Protein AF-A0A501WK55-F1 (afdb_monomer)

pLDDT: mean 89.01, std 17.08, range [28.0, 98.81]

InterPro domains:
  IPR012666 Cobalt transporter subunit CbtA, putative [PF09490] (4-241)

Mean predicted aligned error: 7.03 Å

Solvent-accessible surface area (backbone atoms only — not comparable to full-atom values): 13500 Å² total; per-residue (Å²): 111,68,68,62,40,31,51,46,14,26,54,30,6,38,53,14,6,53,53,24,29,55,46,30,58,70,53,32,45,60,39,47,52,52,30,49,52,53,40,59,61,57,56,66,77,72,64,95,75,85,89,78,82,90,79,93,73,97,68,83,61,94,80,63,66,88,49,68,69,46,47,70,40,65,46,38,44,47,52,33,23,55,50,21,23,53,51,18,30,52,52,26,52,51,44,66,63,33,58,79,73,76,36,91,59,58,54,38,58,49,33,36,51,51,29,51,51,46,40,41,26,68,45,49,54,30,37,71,78,57,57,72,67,55,62,82,51,62,58,83,87,48,49,64,60,53,52,52,52,47,53,49,41,31,52,52,30,44,50,30,48,53,50,13,51,50,50,13,60,68,34,24,83,81,59,38,59,70,57,14,45,52,52,11,51,49,50,24,53,51,49,46,50,52,49,60,71,71,46,84,86,86,77,54,59,81,87,61,78,66,59,65,67,59,50,49,51,38,35,51,30,57,51,48,34,52,48,45,30,38,50,37,35,17,53,49,30,11,57,51,48,38,58,51,54,56,53,52,57,53,63,78,72,107

Organism: NCBI:txid2589815

Nearest PDB structures (foldseek):
  4iv6-assembly1_B  TM=2.817E-01  e=4.512E+00  Mycolicibacterium smegmatis MC2 155

Secondary structure (DSSP, 8-state):
-HHHHHHHHHHHHHHHHHHHHHHIIIIIHHHHHHHHHHHHHHHTTS---------------TT-PSPHHHIIIIIHHHHHHHHHHHHHHHHHHHHHHHBTTTB-S-HHHHHHHHHHHHHIIIIIHHHHHS----TTSS-GGGHHHHHHHHHHHHHHHHHHHHHHHHHHHHHHHHH-HHHHHHHHHHHHHHHHHHHHHHSPP--SSTTS---HHHHHHHHHHHHHHHHHHHHHIIIIIHHHHHHHHHHHHHHTT-

Structure (mmCIF, N/CA/C/O backbone):
data_AF-A0A501WK55-F1
#
_entry.id   AF-A0A501WK55-F1
#
loop_
_atom_site.group_PDB
_atom_site.id
_atom_site.type_symbol
_atom_site.label_atom_id
_atom_site.label_alt_id
_atom_site.label_comp_id
_atom_site.label_asym_id
_atom_site.label_entity_id
_atom_site.label_seq_id
_atom_site.pdbx_PDB_ins_code
_atom_site.Cartn_x
_atom_site.Cartn_y
_atom_site.Cartn_z
_atom_site.occupancy
_atom_site.B_iso_or_equiv
_atom_site.auth_seq_id
_atom_site.auth_comp_id
_atom_site.auth_asym_id
_atom_site.auth_atom_id
_atom_site.pdbx_PDB_model_num
ATOM 1 N N . MET A 1 1 ? 2.857 -1.001 26.278 1.00 82.81 1 MET A N 1
ATOM 2 C CA . MET A 1 1 ? 1.989 -1.578 25.219 1.00 82.81 1 MET A CA 1
ATOM 3 C C . MET A 1 1 ? 2.415 -1.197 23.803 1.00 82.81 1 MET A C 1
ATOM 5 O O . MET A 1 1 ? 2.616 -2.104 23.006 1.00 82.81 1 MET A O 1
ATOM 9 N N . MET A 1 2 ? 2.597 0.092 23.483 1.00 89.12 2 MET A N 1
ATOM 10 C CA . MET A 1 2 ? 2.954 0.534 22.122 1.00 89.12 2 MET A CA 1
ATOM 11 C C . MET A 1 2 ? 4.226 -0.136 21.575 1.00 89.12 2 MET A C 1
ATOM 13 O O . MET A 1 2 ? 4.188 -0.716 20.496 1.00 89.12 2 MET A O 1
ATOM 17 N N . GLY A 1 3 ? 5.319 -0.165 22.349 1.00 91.69 3 GLY A N 1
ATOM 18 C CA . GLY A 1 3 ? 6.569 -0.806 21.915 1.00 91.69 3 GLY A CA 1
ATOM 19 C C . GLY A 1 3 ? 6.428 -2.299 21.581 1.00 91.69 3 GLY A C 1
ATOM 20 O O . GLY A 1 3 ? 7.028 -2.776 20.625 1.00 91.69 3 GLY A O 1
ATOM 21 N N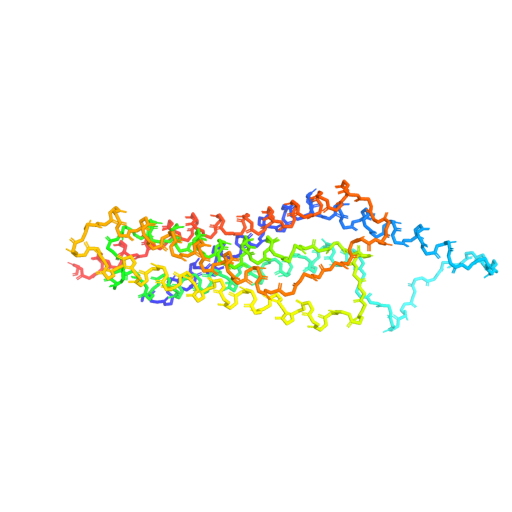 . GLN A 1 4 ? 5.569 -3.034 22.298 1.00 94.56 4 GLN A N 1
ATOM 22 C CA . GLN A 1 4 ? 5.307 -4.450 22.005 1.00 94.56 4 GLN A CA 1
ATOM 23 C C . GLN A 1 4 ? 4.496 -4.641 20.717 1.00 94.56 4 GLN A C 1
ATOM 25 O O . GLN A 1 4 ? 4.734 -5.602 19.988 1.00 94.56 4 GLN A O 1
ATOM 30 N N . LEU A 1 5 ? 3.541 -3.747 20.437 1.00 96.19 5 LEU A N 1
ATOM 31 C CA . LEU A 1 5 ? 2.804 -3.755 19.172 1.00 96.19 5 LEU A CA 1
ATOM 32 C C . LEU A 1 5 ? 3.731 -3.409 18.007 1.00 96.19 5 LEU A C 1
ATOM 34 O O . LEU A 1 5 ? 3.727 -4.128 17.016 1.00 96.19 5 LEU A O 1
ATOM 38 N N . LEU A 1 6 ? 4.563 -2.375 18.156 1.00 97.62 6 LEU A N 1
ATOM 39 C CA . LEU A 1 6 ? 5.527 -1.965 17.136 1.00 97.62 6 LEU A CA 1
ATOM 40 C C . LEU A 1 6 ? 6.508 -3.096 16.807 1.00 97.62 6 LEU A C 1
ATOM 42 O O . LEU A 1 6 ? 6.630 -3.474 15.646 1.00 97.62 6 LEU A O 1
ATOM 46 N N . LEU A 1 7 ? 7.121 -3.704 17.829 1.00 98.00 7 LEU A N 1
ATOM 47 C CA . LEU A 1 7 ? 8.029 -4.838 17.653 1.00 98.00 7 LEU A CA 1
ATOM 48 C C . LEU A 1 7 ? 7.350 -5.997 16.913 1.00 98.00 7 LEU A C 1
ATOM 50 O O . LEU A 1 7 ? 7.911 -6.539 15.967 1.00 98.00 7 LEU A O 1
ATOM 54 N N . ARG A 1 8 ? 6.126 -6.374 17.305 1.00 97.69 8 ARG A N 1
ATOM 55 C CA . ARG A 1 8 ? 5.392 -7.455 16.626 1.00 97.69 8 ARG A CA 1
ATOM 56 C C . ARG A 1 8 ? 5.011 -7.091 15.194 1.00 97.69 8 ARG A C 1
ATOM 58 O O . ARG A 1 8 ? 5.070 -7.965 14.338 1.00 97.69 8 ARG A O 1
ATOM 65 N N . GLY A 1 9 ? 4.649 -5.837 14.935 1.00 98.25 9 GLY A N 1
ATOM 66 C CA . GLY A 1 9 ? 4.401 -5.332 13.586 1.00 98.25 9 GLY A CA 1
ATOM 67 C C . GLY A 1 9 ? 5.635 -5.467 12.705 1.00 98.25 9 GLY A C 1
ATOM 68 O O . GLY A 1 9 ? 5.553 -6.051 11.631 1.00 98.25 9 GLY A O 1
ATOM 69 N N . MET A 1 10 ? 6.794 -5.026 13.197 1.00 98.56 10 MET A N 1
ATOM 70 C CA . MET A 1 10 ? 8.072 -5.142 12.489 1.00 98.56 10 MET A CA 1
ATOM 71 C C . MET A 1 10 ? 8.477 -6.604 12.253 1.00 98.56 10 MET A C 1
ATOM 73 O O . MET A 1 10 ? 8.878 -6.940 11.145 1.00 98.56 10 MET A O 1
ATOM 77 N N . LEU A 1 11 ? 8.317 -7.493 13.243 1.00 98.62 11 LEU A N 1
ATOM 78 C CA . LEU A 1 11 ? 8.616 -8.928 13.098 1.00 98.62 11 LEU A CA 1
ATOM 79 C C . LEU A 1 11 ? 7.717 -9.615 12.061 1.00 98.62 11 LEU A C 1
ATOM 81 O O . LEU A 1 11 ? 8.200 -10.398 11.245 1.00 98.62 11 LEU A O 1
ATOM 85 N N . VAL A 1 12 ? 6.415 -9.316 12.060 1.00 98.69 12 VAL A N 1
ATOM 86 C CA . VAL A 1 12 ? 5.511 -9.795 11.000 1.00 98.69 12 VAL A CA 1
ATOM 87 C C . VAL A 1 12 ? 5.889 -9.164 9.658 1.00 98.69 12 VAL A C 1
ATOM 89 O O . VAL A 1 12 ? 5.798 -9.826 8.632 1.00 98.69 12 VAL A O 1
ATOM 92 N N . GLY A 1 13 ? 6.369 -7.921 9.664 1.00 98.69 13 GLY A N 1
ATOM 93 C CA . GLY A 1 13 ? 6.934 -7.247 8.501 1.00 98.69 13 GLY A CA 1
ATOM 94 C C . GLY A 1 13 ? 8.132 -7.976 7.893 1.00 98.69 13 GLY A C 1
ATOM 95 O O . GLY A 1 13 ? 8.182 -8.127 6.676 1.00 98.69 13 GLY A O 1
ATOM 96 N N . ILE A 1 14 ? 9.045 -8.506 8.715 1.00 98.81 14 ILE A N 1
ATOM 97 C CA . ILE A 1 14 ? 10.140 -9.372 8.246 1.00 98.81 14 ILE A CA 1
ATOM 98 C C . ILE A 1 14 ? 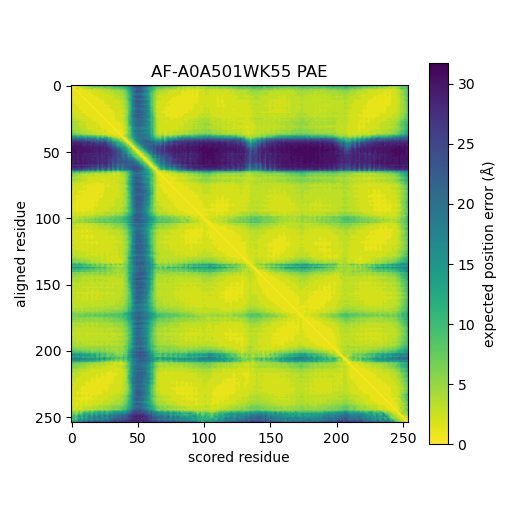9.561 -10.594 7.533 1.00 98.81 14 ILE A C 1
ATOM 100 O O . ILE A 1 14 ? 9.920 -10.861 6.391 1.00 98.81 14 ILE A O 1
ATOM 104 N N . LEU A 1 15 ? 8.623 -11.306 8.167 1.00 98.75 15 LEU A N 1
ATOM 105 C CA . LEU A 1 15 ? 7.979 -12.475 7.558 1.00 98.75 15 LEU A CA 1
ATOM 106 C C . LEU A 1 15 ? 7.290 -12.123 6.229 1.00 98.75 15 LEU A C 1
ATOM 108 O O . LEU A 1 15 ? 7.426 -12.857 5.253 1.00 98.75 15 LEU A O 1
ATOM 112 N N . ALA A 1 16 ? 6.581 -10.994 6.179 1.00 98.69 16 ALA A N 1
ATOM 113 C CA . ALA A 1 16 ? 5.931 -10.496 4.973 1.00 98.69 16 ALA A CA 1
ATOM 114 C C . ALA A 1 16 ? 6.948 -10.222 3.858 1.00 98.69 16 ALA A C 1
ATOM 116 O O . ALA A 1 16 ? 6.726 -10.628 2.720 1.00 98.69 16 ALA A O 1
ATOM 117 N N . GLY A 1 17 ? 8.075 -9.593 4.192 1.00 98.69 17 GLY A N 1
ATOM 118 C CA . GLY A 1 17 ? 9.167 -9.333 3.262 1.00 98.69 17 GLY A CA 1
ATOM 119 C C . GLY A 1 17 ? 9.830 -10.606 2.740 1.00 98.69 17 GLY A C 1
ATOM 120 O O . GLY A 1 17 ? 10.038 -10.722 1.539 1.00 98.69 17 GLY A O 1
ATOM 121 N N . LEU A 1 18 ? 10.074 -11.603 3.596 1.00 98.75 18 LEU A N 1
ATOM 122 C CA . LEU A 1 18 ? 10.645 -12.894 3.189 1.00 98.75 18 LEU A CA 1
ATOM 123 C C . LEU A 1 18 ? 9.713 -13.679 2.255 1.00 98.75 18 LEU A C 1
ATOM 125 O O . LEU A 1 18 ? 10.160 -14.250 1.261 1.00 98.75 18 LEU A O 1
ATOM 129 N N . LEU A 1 19 ? 8.409 -13.691 2.543 1.00 98.75 19 LEU A N 1
ATOM 130 C CA . LEU A 1 19 ? 7.421 -14.331 1.671 1.00 98.75 19 LEU A CA 1
ATOM 131 C C . LEU A 1 19 ? 7.270 -13.575 0.346 1.00 98.75 19 LEU A C 1
ATOM 133 O O . LEU A 1 19 ? 7.174 -14.202 -0.709 1.00 98.75 19 LEU A O 1
ATOM 137 N N . ALA A 1 20 ? 7.312 -12.242 0.382 1.00 98.62 20 ALA A N 1
ATOM 138 C CA . ALA A 1 20 ? 7.316 -11.411 -0.815 1.00 98.62 20 ALA A CA 1
ATOM 139 C C . ALA A 1 20 ? 8.583 -11.609 -1.655 1.00 98.62 20 ALA A C 1
ATOM 141 O O . ALA A 1 20 ? 8.477 -11.675 -2.874 1.00 98.62 20 ALA A O 1
ATOM 142 N N . PHE A 1 21 ? 9.754 -11.770 -1.030 1.00 98.62 21 PHE A N 1
ATOM 143 C CA . PHE A 1 21 ? 10.995 -12.147 -1.705 1.00 98.62 21 PHE A CA 1
ATOM 144 C C . PHE A 1 21 ? 10.844 -13.486 -2.426 1.00 98.62 21 PHE A C 1
ATOM 146 O O . PHE A 1 21 ? 11.091 -13.559 -3.626 1.00 98.62 21 PHE A O 1
ATOM 153 N N . GLY A 1 22 ? 10.391 -14.531 -1.724 1.00 98.50 22 GLY A N 1
ATOM 154 C CA . GLY A 1 22 ? 10.175 -15.847 -2.328 1.00 98.50 22 GLY A CA 1
ATOM 155 C C . GLY A 1 22 ? 9.211 -15.780 -3.514 1.00 98.50 22 GLY A C 1
ATOM 156 O O . GLY A 1 22 ? 9.515 -16.288 -4.592 1.00 98.50 22 GLY A O 1
ATOM 157 N N . PHE A 1 23 ? 8.093 -15.070 -3.355 1.00 98.44 23 PHE A N 1
ATOM 158 C CA . PHE A 1 23 ? 7.135 -14.851 -4.437 1.00 98.44 23 PHE A CA 1
ATOM 159 C C . PHE A 1 23 ? 7.758 -14.079 -5.610 1.00 98.44 23 PHE A C 1
ATOM 161 O O . PHE A 1 23 ? 7.601 -14.470 -6.764 1.00 98.44 23 PHE A O 1
ATOM 168 N N . ALA A 1 24 ? 8.504 -13.008 -5.333 1.00 98.00 24 ALA A N 1
ATOM 169 C CA . ALA A 1 24 ? 9.166 -12.203 -6.351 1.00 98.00 24 ALA A CA 1
ATOM 170 C C . ALA A 1 24 ? 10.230 -13.003 -7.113 1.00 98.00 24 ALA A C 1
ATOM 172 O O . ALA A 1 24 ? 10.316 -12.875 -8.328 1.00 98.00 24 ALA A O 1
ATOM 173 N N . ARG A 1 25 ? 10.982 -13.889 -6.451 1.00 97.75 25 ARG A N 1
ATOM 174 C CA . ARG A 1 25 ? 11.959 -14.767 -7.117 1.00 97.75 25 ARG A CA 1
ATOM 175 C C . ARG A 1 25 ? 11.307 -15.751 -8.082 1.00 97.75 25 ARG A C 1
ATOM 177 O O . ARG A 1 25 ? 11.890 -16.027 -9.123 1.00 97.75 25 ARG A O 1
ATOM 184 N N . VAL A 1 26 ? 10.130 -16.269 -7.735 1.00 97.94 26 VAL A N 1
ATOM 185 C CA . VAL A 1 26 ? 9.431 -17.285 -8.537 1.00 97.94 26 VAL A CA 1
ATOM 186 C C . VAL A 1 26 ? 8.602 -16.661 -9.658 1.00 97.94 26 VAL A C 1
ATOM 188 O O . VAL A 1 26 ? 8.608 -17.176 -10.769 1.00 97.94 26 VAL A O 1
ATOM 191 N N . PHE A 1 27 ? 7.903 -15.557 -9.392 1.00 97.44 27 PHE A N 1
ATOM 192 C CA . PHE A 1 27 ? 6.920 -14.991 -10.323 1.00 97.44 27 PHE A CA 1
ATOM 193 C C . PHE A 1 27 ? 7.306 -13.620 -10.885 1.00 97.44 27 PHE A C 1
ATOM 195 O O . PHE A 1 27 ? 6.831 -13.254 -11.954 1.00 97.44 27 PHE A O 1
ATOM 202 N N . GLY A 1 28 ? 8.144 -12.852 -10.183 1.00 96.31 28 GLY A N 1
ATOM 203 C CA . GLY A 1 28 ? 8.571 -11.513 -10.601 1.00 96.31 28 GLY A CA 1
ATOM 204 C C . GLY A 1 28 ? 9.836 -11.530 -11.458 1.00 96.31 28 GLY A C 1
ATOM 205 O O . GLY A 1 28 ? 9.825 -11.039 -12.582 1.00 96.31 28 GLY A O 1
ATOM 206 N N . GLU A 1 29 ? 10.916 -12.132 -10.955 1.00 96.06 29 GLU A N 1
ATOM 207 C CA . GLU A 1 29 ? 12.225 -12.165 -11.621 1.00 96.06 29 GLU A CA 1
ATOM 208 C C . GLU A 1 29 ? 12.196 -12.765 -13.032 1.00 96.06 29 GLU A C 1
ATOM 210 O O . GLU A 1 29 ? 12.844 -12.189 -13.905 1.00 96.06 29 GLU A O 1
ATOM 215 N N . PRO A 1 30 ? 11.422 -13.828 -13.335 1.00 96.06 30 PRO A N 1
ATOM 216 C CA . PRO A 1 30 ? 11.297 -14.286 -14.718 1.00 96.06 30 PRO A CA 1
ATOM 217 C C . PRO A 1 30 ? 10.774 -13.199 -15.667 1.00 96.06 30 PRO A C 1
ATOM 219 O O . PRO A 1 30 ? 11.243 -13.092 -16.795 1.00 96.06 30 PRO A O 1
ATOM 222 N N . GLN A 1 31 ? 9.851 -12.349 -15.208 1.00 95.88 31 GLN A N 1
ATOM 223 C CA . GLN A 1 31 ? 9.295 -11.259 -16.018 1.00 95.88 31 GLN A CA 1
ATOM 224 C C . GLN A 1 31 ? 10.299 -10.124 -16.208 1.00 95.88 31 GLN A C 1
ATOM 226 O O . GLN A 1 31 ? 10.401 -9.555 -17.291 1.00 95.88 31 GLN A O 1
ATOM 231 N N . VAL A 1 32 ? 11.080 -9.831 -15.168 1.00 93.81 32 VAL A N 1
ATOM 232 C CA . VAL A 1 32 ? 12.189 -8.873 -15.228 1.00 93.81 32 VAL A CA 1
ATOM 233 C C . VAL A 1 32 ? 13.260 -9.359 -16.210 1.00 93.81 32 VAL A C 1
ATOM 235 O O . VAL A 1 32 ? 13.709 -8.585 -17.047 1.00 93.81 32 VAL A O 1
ATOM 238 N N . ALA A 1 33 ? 13.625 -10.643 -16.164 1.00 93.56 33 ALA A N 1
ATOM 239 C CA . ALA A 1 33 ? 14.590 -11.242 -17.084 1.00 93.56 33 ALA A CA 1
ATOM 240 C C . ALA A 1 33 ? 14.107 -11.200 -18.543 1.00 93.56 33 ALA A C 1
ATOM 242 O O . ALA A 1 33 ? 14.876 -10.825 -19.424 1.00 93.56 33 ALA A O 1
ATOM 243 N N . ARG A 1 34 ? 12.826 -11.513 -18.795 1.00 92.81 34 ARG A N 1
ATOM 244 C CA . ARG A 1 34 ? 12.215 -11.388 -20.131 1.00 92.81 34 ARG A CA 1
ATOM 245 C C . ARG A 1 34 ? 12.264 -9.953 -20.644 1.00 92.81 34 ARG A C 1
ATOM 247 O O . ARG A 1 34 ? 12.590 -9.743 -21.803 1.00 92.81 34 ARG A O 1
ATOM 254 N N . ALA A 1 35 ? 11.960 -8.977 -19.792 1.00 90.88 35 ALA A N 1
ATOM 255 C CA . ALA A 1 35 ? 11.994 -7.572 -20.176 1.00 90.88 35 ALA A CA 1
ATOM 256 C C . ALA A 1 35 ? 13.407 -7.098 -20.556 1.00 90.88 35 ALA A C 1
ATOM 258 O O . ALA A 1 35 ? 13.568 -6.431 -21.570 1.00 90.88 35 ALA A O 1
ATOM 259 N N . VAL A 1 36 ? 14.428 -7.507 -19.795 1.00 89.81 36 VAL A N 1
ATOM 260 C CA . VAL A 1 36 ? 15.837 -7.194 -20.094 1.00 89.81 36 VAL A CA 1
ATOM 261 C C . VAL A 1 36 ? 16.307 -7.862 -21.391 1.00 89.81 36 VAL A C 1
ATOM 263 O O . VAL A 1 36 ? 17.025 -7.242 -22.167 1.00 89.81 36 VAL A O 1
ATOM 266 N N . ALA A 1 37 ? 15.898 -9.107 -21.656 1.00 90.12 37 ALA A N 1
ATOM 267 C CA . ALA A 1 37 ? 16.238 -9.783 -22.911 1.00 90.12 37 ALA A CA 1
ATOM 268 C C . ALA A 1 37 ? 15.682 -9.031 -24.135 1.00 90.12 37 ALA A C 1
ATOM 270 O O . ALA A 1 37 ? 16.399 -8.824 -25.109 1.00 90.12 37 ALA A O 1
ATOM 271 N N . LEU A 1 38 ? 14.438 -8.547 -24.039 1.00 88.00 38 LEU A N 1
ATOM 272 C CA . LEU A 1 38 ? 13.794 -7.753 -25.091 1.00 88.00 38 LEU A CA 1
ATOM 273 C C . LEU A 1 38 ? 14.478 -6.394 -25.318 1.00 88.00 38 LEU A C 1
ATOM 275 O O . LEU A 1 38 ? 14.514 -5.910 -26.445 1.00 88.00 38 LEU A O 1
ATOM 279 N N . GLU A 1 39 ? 15.035 -5.786 -24.268 1.00 81.50 39 GLU A N 1
ATOM 280 C CA . GLU A 1 39 ? 15.837 -4.558 -24.372 1.00 81.50 39 GLU A CA 1
ATOM 281 C C . GLU A 1 39 ? 17.108 -4.783 -25.200 1.00 81.50 39 GLU A C 1
ATOM 283 O O . GLU A 1 39 ? 17.417 -3.994 -26.092 1.00 81.50 39 GLU A O 1
ATOM 288 N N . GLY A 1 40 ? 17.814 -5.890 -24.937 1.00 76.25 40 GLY A N 1
ATOM 289 C CA . GLY A 1 40 ? 19.023 -6.267 -25.670 1.00 76.25 40 GLY A CA 1
ATOM 290 C C . GLY A 1 40 ? 18.753 -6.537 -27.150 1.00 76.25 40 GLY A C 1
ATOM 291 O O . GLY A 1 40 ? 19.484 -6.052 -28.007 1.00 76.25 40 GLY A O 1
ATOM 292 N N . GLU A 1 41 ? 17.665 -7.241 -27.467 1.00 68.44 41 GLU A N 1
ATOM 293 C CA . GLU A 1 41 ? 17.258 -7.524 -28.851 1.00 68.44 41 GLU A CA 1
ATOM 294 C C . GLU A 1 41 ? 16.823 -6.253 -29.608 1.00 68.44 41 GLU A C 1
ATOM 296 O O . GLU A 1 41 ? 17.175 -6.075 -30.774 1.00 68.44 41 GLU A O 1
ATOM 301 N N . GLY A 1 42 ? 16.116 -5.328 -28.947 1.00 57.72 42 GLY A N 1
ATOM 302 C CA . GLY A 1 42 ? 15.705 -4.044 -29.530 1.00 57.72 42 GLY A CA 1
ATOM 303 C C . GLY A 1 42 ? 16.856 -3.051 -29.740 1.00 57.72 42 GLY A C 1
ATOM 304 O O . GLY A 1 42 ? 16.814 -2.251 -30.676 1.00 57.72 42 GLY A O 1
ATOM 305 N N . GLY A 1 43 ? 17.912 -3.129 -28.922 1.00 49.06 43 GLY A N 1
ATOM 306 C CA . GLY A 1 43 ? 19.126 -2.314 -29.053 1.00 49.06 43 GLY A CA 1
ATOM 307 C C . GLY A 1 43 ? 19.965 -2.630 -30.298 1.00 49.06 43 GLY A C 1
ATOM 308 O O . GLY A 1 43 ? 20.683 -1.761 -30.784 1.00 49.06 43 GLY A O 1
ATOM 309 N N . HIS A 1 44 ? 19.824 -3.827 -30.875 1.00 43.03 44 HIS A N 1
ATOM 310 C CA . HIS A 1 44 ? 20.517 -4.219 -32.109 1.00 43.03 44 HIS A CA 1
ATOM 311 C C . HIS A 1 44 ? 19.856 -3.702 -33.398 1.00 43.03 44 HIS A C 1
ATOM 313 O O . HIS A 1 44 ? 20.426 -3.847 -34.476 1.00 43.03 44 HIS A O 1
ATOM 319 N N . HIS A 1 45 ? 18.687 -3.058 -33.315 1.00 39.81 45 HIS A N 1
ATOM 320 C CA . HIS A 1 45 ? 18.004 -2.468 -34.474 1.00 39.81 45 HIS A CA 1
ATOM 321 C C . HIS A 1 45 ? 18.228 -0.951 -34.631 1.00 39.81 45 HIS A C 1
ATOM 323 O O . HIS A 1 45 ? 17.695 -0.342 -35.560 1.00 39.81 45 HIS A O 1
ATOM 329 N N . HIS A 1 46 ? 19.077 -0.347 -33.792 1.00 42.41 46 HIS A N 1
ATOM 330 C CA . HIS A 1 46 ? 19.541 1.035 -33.934 1.00 42.41 46 HIS A CA 1
ATOM 331 C C . HIS A 1 46 ? 21.074 1.102 -34.003 1.00 42.41 46 HIS A C 1
ATOM 333 O O . HIS A 1 46 ? 21.724 1.617 -33.101 1.00 42.41 46 HIS A O 1
ATOM 339 N N . GLY A 1 47 ? 21.649 0.596 -35.097 1.00 33.25 47 GLY A N 1
ATOM 340 C CA . GLY A 1 47 ? 23.056 0.820 -35.434 1.00 33.25 47 GLY A CA 1
ATOM 341 C C . GLY A 1 47 ? 23.768 -0.422 -35.948 1.00 33.25 47 GLY A C 1
ATOM 342 O O . GLY A 1 47 ? 24.490 -1.080 -35.207 1.00 33.25 47 GLY A O 1
ATOM 343 N N . GLU A 1 48 ? 23.633 -0.700 -37.243 1.00 36.38 48 GLU A N 1
ATOM 344 C CA . GLU A 1 48 ? 24.713 -1.367 -37.970 1.00 36.38 48 GLU A CA 1
ATOM 345 C C . GLU A 1 48 ? 25.920 -0.416 -37.990 1.00 36.38 48 GLU A C 1
ATOM 347 O O . GLU A 1 48 ? 25.962 0.514 -38.793 1.00 36.38 48 GLU A O 1
ATOM 352 N N . ALA A 1 49 ? 26.880 -0.621 -37.087 1.00 33.31 49 ALA A N 1
ATOM 353 C CA . ALA A 1 49 ? 28.271 -0.223 -37.285 1.00 33.31 49 ALA A CA 1
ATOM 354 C C . ALA A 1 49 ? 29.197 -0.966 -36.307 1.00 33.31 49 ALA A C 1
ATOM 356 O O . ALA A 1 49 ? 29.288 -0.639 -35.129 1.00 33.31 49 ALA A O 1
ATOM 357 N N . GLU A 1 50 ? 29.922 -1.910 -36.902 1.00 32.72 50 GLU A N 1
ATOM 358 C CA . GLU A 1 50 ? 31.237 -2.432 -36.525 1.00 32.72 50 GLU A CA 1
ATOM 359 C C . GLU A 1 50 ? 31.360 -3.550 -35.480 1.00 32.72 50 GLU A C 1
ATOM 361 O O . GLU A 1 50 ? 30.908 -3.502 -34.340 1.00 32.72 50 GLU A O 1
ATOM 366 N N . ALA A 1 51 ? 32.040 -4.588 -35.963 1.00 39.81 51 ALA A N 1
ATOM 367 C CA . ALA A 1 51 ? 32.447 -5.794 -35.285 1.00 39.81 51 ALA A CA 1
ATOM 368 C C . ALA A 1 51 ? 33.569 -5.531 -34.270 1.00 39.81 51 ALA A C 1
ATOM 370 O O . ALA A 1 51 ? 34.499 -4.772 -34.532 1.00 39.81 51 ALA A O 1
ATOM 371 N N . GLY A 1 52 ? 33.526 -6.264 -33.160 1.00 30.28 52 GLY A N 1
ATOM 372 C CA . GLY A 1 52 ? 34.638 -6.427 -32.231 1.00 30.28 52 GLY A CA 1
ATOM 373 C C . GLY A 1 52 ? 34.471 -7.737 -31.472 1.00 30.28 52 GLY A C 1
ATOM 374 O O . GLY A 1 52 ? 33.512 -7.902 -30.724 1.00 30.28 52 GLY A O 1
ATOM 375 N N . GLU A 1 53 ? 35.370 -8.678 -31.745 1.00 30.61 53 GLU A N 1
ATOM 376 C CA . GLU A 1 53 ? 35.465 -10.007 -31.142 1.00 30.61 53 GLU A CA 1
ATOM 377 C C . GLU A 1 53 ? 35.609 -9.976 -29.610 1.00 30.61 53 GLU A C 1
ATOM 379 O O . GLU A 1 53 ? 36.076 -9.013 -29.008 1.00 30.61 53 GLU A O 1
ATOM 384 N N . HIS A 1 54 ? 35.198 -11.087 -29.001 1.00 41.69 54 HIS A N 1
ATOM 385 C CA . HIS A 1 54 ? 35.226 -11.387 -27.574 1.00 41.69 54 HIS A CA 1
ATOM 386 C C . HIS A 1 54 ? 36.611 -11.206 -26.929 1.00 41.69 54 HIS A C 1
ATOM 388 O O . HIS A 1 54 ? 37.586 -11.753 -27.440 1.00 41.69 54 HIS A O 1
ATOM 394 N N . ASP A 1 55 ? 36.663 -10.634 -25.719 1.00 28.00 55 ASP A N 1
ATOM 395 C CA . ASP A 1 55 ? 37.625 -11.099 -24.716 1.00 28.00 55 ASP A CA 1
ATOM 396 C C . ASP A 1 55 ? 37.057 -11.068 -23.289 1.00 28.00 55 ASP A C 1
ATOM 398 O O . ASP A 1 55 ? 36.271 -10.199 -22.897 1.00 28.00 55 ASP A O 1
ATOM 402 N N . HIS A 1 56 ? 37.427 -12.095 -22.535 1.00 42.06 56 HIS A N 1
ATOM 403 C CA . HIS A 1 56 ? 37.050 -12.349 -21.160 1.00 42.06 56 HIS A CA 1
ATOM 404 C C . HIS A 1 56 ? 37.973 -11.571 -20.220 1.00 42.06 56 HIS A C 1
ATOM 406 O O . HIS A 1 56 ? 39.036 -12.068 -19.874 1.00 42.06 56 HIS A O 1
ATOM 412 N N . ASP A 1 57 ? 37.531 -10.422 -19.705 1.00 32.03 57 ASP A N 1
ATOM 413 C CA . ASP A 1 57 ? 38.113 -9.890 -18.470 1.00 32.03 57 ASP A CA 1
ATOM 414 C C . ASP A 1 57 ? 37.067 -9.153 -17.625 1.00 32.03 57 ASP A C 1
ATOM 416 O O . ASP A 1 57 ? 36.758 -7.972 -17.782 1.00 32.03 57 ASP A O 1
ATOM 420 N N . ALA A 1 58 ? 36.462 -9.911 -16.712 1.00 46.06 58 ALA A N 1
ATOM 421 C CA . ALA A 1 58 ? 35.572 -9.404 -15.681 1.00 46.06 58 ALA A CA 1
ATOM 422 C C . ALA A 1 58 ? 36.409 -8.816 -14.535 1.00 46.06 58 ALA A C 1
ATOM 424 O O . ALA A 1 58 ? 36.523 -9.415 -13.466 1.00 46.06 58 ALA A O 1
ATOM 425 N N . ALA A 1 59 ? 36.998 -7.641 -14.749 1.00 37.38 59 ALA A N 1
ATOM 426 C CA . ALA A 1 59 ? 37.740 -6.919 -13.723 1.00 37.38 59 ALA A CA 1
ATOM 427 C C . ALA A 1 59 ? 37.320 -5.443 -13.683 1.00 37.38 59 ALA A C 1
ATOM 429 O O . ALA A 1 59 ? 37.768 -4.624 -14.473 1.00 37.38 59 ALA A O 1
ATOM 430 N N . HIS A 1 60 ? 36.447 -5.140 -12.716 1.00 42.28 60 HIS A N 1
ATOM 431 C CA . HIS A 1 60 ? 36.200 -3.818 -12.132 1.00 42.28 60 HIS A CA 1
ATOM 432 C C . HIS A 1 60 ? 36.164 -2.619 -13.095 1.00 42.28 60 HIS A C 1
ATOM 434 O O . HIS A 1 60 ? 37.047 -1.767 -13.072 1.00 42.28 60 HIS A O 1
ATOM 440 N N . ASP A 1 61 ? 35.056 -2.478 -13.823 1.00 41.06 61 ASP A N 1
ATOM 441 C CA . ASP A 1 61 ? 34.597 -1.159 -14.260 1.00 41.06 61 ASP A CA 1
ATOM 442 C C . ASP A 1 61 ? 33.966 -0.422 -13.053 1.00 41.06 61 ASP A C 1
ATOM 444 O O . ASP A 1 61 ? 32.954 -0.888 -12.517 1.00 41.06 61 ASP A O 1
ATOM 448 N N . PRO A 1 62 ? 34.523 0.712 -12.583 1.00 41.50 62 PRO A N 1
ATOM 449 C CA . PRO A 1 62 ? 33.930 1.527 -11.519 1.00 41.50 62 PRO A CA 1
ATOM 450 C C . PRO A 1 62 ? 32.604 2.198 -11.930 1.00 41.50 62 PRO A C 1
ATOM 452 O O . PRO A 1 62 ? 31.933 2.775 -11.074 1.00 41.50 62 PRO A O 1
ATOM 455 N N . GLY A 1 63 ? 32.235 2.142 -13.217 1.00 48.44 63 GLY A N 1
ATOM 456 C CA . GLY A 1 63 ? 30.955 2.579 -13.777 1.00 48.44 63 GLY A CA 1
ATOM 457 C C . GLY A 1 63 ? 29.920 1.463 -13.963 1.00 48.44 63 GLY A C 1
ATOM 458 O O . GLY A 1 63 ? 28.746 1.763 -14.198 1.00 48.44 63 GLY A O 1
ATOM 459 N N . ALA A 1 64 ? 30.299 0.189 -13.802 1.00 53.72 64 ALA A N 1
ATOM 460 C CA . ALA A 1 64 ? 29.365 -0.924 -13.908 1.00 53.72 64 ALA A CA 1
ATOM 461 C C . ALA A 1 64 ? 28.433 -0.927 -12.690 1.00 53.72 64 ALA A C 1
ATOM 463 O O . ALA A 1 64 ? 28.843 -1.172 -11.554 1.00 53.72 64 ALA A O 1
ATOM 464 N N . GLY A 1 65 ? 27.155 -0.627 -12.927 1.00 71.81 65 GLY A N 1
ATOM 465 C CA . GLY A 1 65 ? 26.121 -0.654 -11.898 1.00 71.81 65 GLY A CA 1
ATOM 466 C C . GLY A 1 65 ? 26.024 -1.999 -11.160 1.00 71.81 65 GLY A C 1
ATOM 467 O O . GLY A 1 65 ? 26.653 -2.999 -11.501 1.00 71.81 65 GLY A O 1
ATOM 468 N N . ILE A 1 66 ? 25.183 -2.044 -10.124 1.00 84.50 66 ILE A N 1
ATOM 469 C CA . ILE A 1 66 ? 24.968 -3.253 -9.313 1.00 84.50 66 ILE A CA 1
ATOM 470 C C . ILE A 1 66 ? 24.589 -4.438 -10.220 1.00 84.50 66 ILE A C 1
ATOM 472 O O . ILE A 1 66 ? 23.618 -4.343 -10.970 1.00 84.50 66 ILE A O 1
ATOM 476 N N . SER A 1 67 ? 25.302 -5.566 -10.114 1.00 90.75 67 SER A N 1
ATOM 477 C CA . SER A 1 67 ? 25.084 -6.729 -10.986 1.00 90.75 67 SER A CA 1
ATOM 478 C C . SER A 1 67 ? 23.655 -7.285 -10.902 1.00 90.75 67 SER A C 1
ATOM 480 O O . SER A 1 67 ? 23.023 -7.275 -9.841 1.00 90.75 67 SER A O 1
ATOM 482 N N . ARG A 1 68 ? 23.148 -7.846 -12.011 1.00 89.50 68 ARG A N 1
ATOM 483 C CA . ARG A 1 68 ? 21.814 -8.477 -12.067 1.00 89.50 68 ARG A CA 1
ATOM 484 C C . ARG A 1 68 ? 21.643 -9.593 -11.035 1.00 89.50 68 ARG A C 1
ATOM 486 O O . ARG A 1 68 ? 20.576 -9.701 -10.438 1.00 89.50 68 ARG A O 1
ATOM 493 N N . GLY A 1 69 ? 22.698 -10.369 -10.781 1.00 92.12 69 GLY A N 1
ATOM 494 C CA . GLY A 1 69 ? 22.709 -11.393 -9.734 1.00 92.12 69 GLY A CA 1
ATOM 495 C C . GLY A 1 69 ? 22.525 -10.804 -8.332 1.00 92.12 69 GLY A C 1
ATOM 496 O O . GLY A 1 69 ? 21.728 -11.317 -7.548 1.00 92.12 69 GLY A O 1
ATOM 497 N N . THR A 1 70 ? 23.187 -9.683 -8.030 1.00 94.81 70 THR A N 1
ATOM 498 C CA . THR A 1 70 ? 23.013 -8.965 -6.759 1.00 94.81 70 THR A CA 1
ATOM 499 C C . THR A 1 70 ? 21.619 -8.348 -6.648 1.00 94.81 70 THR A C 1
ATOM 501 O O . THR A 1 70 ? 20.991 -8.482 -5.598 1.00 94.81 70 THR A O 1
ATOM 504 N N . GLN A 1 71 ? 21.104 -7.730 -7.719 1.00 93.25 71 GLN A N 1
ATOM 505 C CA . GLN A 1 71 ? 19.757 -7.146 -7.753 1.00 93.25 71 GLN A CA 1
ATOM 506 C C . GLN A 1 71 ? 18.677 -8.206 -7.500 1.00 93.25 71 GLN A C 1
ATOM 508 O O . GLN A 1 71 ? 17.876 -8.040 -6.585 1.00 93.25 71 GLN A O 1
ATOM 513 N N . ALA A 1 72 ? 18.704 -9.318 -8.241 1.00 93.31 72 ALA A N 1
ATOM 514 C CA . ALA A 1 72 ? 17.745 -10.417 -8.114 1.00 93.31 72 ALA A CA 1
ATOM 515 C C . ALA A 1 72 ? 17.929 -11.242 -6.826 1.00 93.31 72 ALA A C 1
ATOM 517 O O . ALA A 1 72 ? 17.012 -11.939 -6.397 1.00 93.31 72 ALA A O 1
ATOM 518 N N . GLY A 1 73 ? 19.121 -11.210 -6.226 1.00 95.88 73 GLY A N 1
ATOM 519 C CA . GLY A 1 73 ? 19.474 -11.954 -5.022 1.00 95.88 73 GLY A CA 1
ATOM 520 C C . GLY A 1 73 ? 19.329 -11.121 -3.751 1.00 95.88 73 GLY A C 1
ATOM 521 O O . GLY A 1 73 ? 18.226 -10.854 -3.271 1.00 95.88 73 GLY A O 1
ATOM 522 N N . ILE A 1 74 ? 20.470 -10.742 -3.173 1.00 96.81 74 ILE A N 1
ATOM 523 C CA . ILE A 1 74 ? 20.526 -10.078 -1.865 1.00 96.81 74 ILE A CA 1
ATOM 524 C C . ILE A 1 74 ? 19.898 -8.677 -1.878 1.00 96.81 74 ILE A C 1
ATOM 526 O O . ILE A 1 74 ? 19.339 -8.254 -0.866 1.00 96.81 74 ILE A O 1
ATOM 530 N N . GLY A 1 75 ? 19.927 -7.977 -3.015 1.00 96.81 75 GLY A N 1
ATOM 531 C CA . GLY A 1 75 ? 19.284 -6.677 -3.195 1.00 96.81 75 GLY A CA 1
ATOM 532 C C . GLY A 1 75 ? 17.768 -6.772 -3.040 1.00 96.81 75 GLY A C 1
ATOM 533 O O . GLY A 1 75 ? 17.193 -6.096 -2.187 1.00 96.81 75 GLY A O 1
ATOM 534 N N . LEU A 1 76 ? 17.126 -7.671 -3.791 1.00 96.75 76 LEU A N 1
ATOM 535 C CA . LEU A 1 76 ? 15.687 -7.926 -3.697 1.00 96.75 76 LEU A CA 1
ATOM 536 C C . LEU A 1 76 ? 15.280 -8.429 -2.306 1.00 96.75 76 LEU A C 1
ATOM 538 O O . LEU A 1 76 ? 14.276 -7.964 -1.761 1.00 96.75 76 LEU A O 1
ATOM 542 N N . LEU A 1 77 ? 16.064 -9.332 -1.702 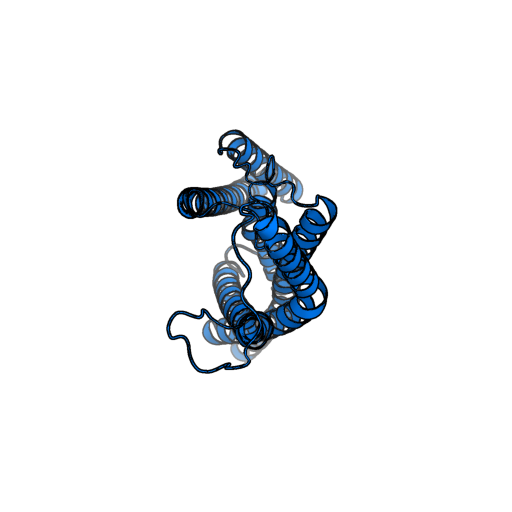1.00 98.38 77 LEU A N 1
ATOM 543 C CA . LEU A 1 77 ? 15.831 -9.813 -0.334 1.00 98.38 77 LEU A CA 1
ATOM 544 C C . LEU A 1 77 ? 15.847 -8.658 0.670 1.00 98.38 77 LEU A C 1
ATOM 546 O O . LEU A 1 77 ? 14.939 -8.527 1.492 1.00 98.38 77 LEU A O 1
ATOM 550 N N . THR A 1 78 ? 16.861 -7.799 0.582 1.00 98.12 78 THR A N 1
ATOM 551 C CA . THR A 1 78 ? 17.005 -6.639 1.464 1.00 98.12 78 THR A CA 1
ATOM 552 C C . THR A 1 78 ? 15.848 -5.667 1.263 1.00 98.12 78 THR A C 1
ATOM 554 O O . THR A 1 78 ? 15.185 -5.297 2.230 1.00 98.12 78 THR A O 1
ATOM 557 N N . GLY A 1 79 ? 15.549 -5.300 0.014 1.00 97.56 79 GLY A N 1
ATOM 558 C CA . GLY A 1 79 ? 14.494 -4.343 -0.318 1.00 97.56 79 GLY A CA 1
ATOM 559 C C . GLY A 1 79 ? 13.115 -4.793 0.159 1.00 97.56 79 GLY A C 1
ATOM 560 O O . GLY A 1 79 ? 12.421 -4.044 0.844 1.00 97.56 79 GLY A O 1
ATOM 561 N N . THR A 1 80 ? 12.732 -6.037 -0.133 1.00 98.38 80 THR A N 1
ATOM 562 C CA . THR A 1 80 ? 11.440 -6.601 0.302 1.00 98.38 80 THR A CA 1
ATOM 563 C C . THR A 1 80 ? 11.344 -6.737 1.822 1.00 98.38 80 THR A C 1
ATOM 565 O O . THR A 1 80 ? 10.297 -6.429 2.394 1.00 98.38 80 THR A O 1
ATOM 568 N N . THR A 1 81 ? 12.431 -7.124 2.498 1.00 98.56 81 THR A N 1
ATOM 569 C CA . THR A 1 81 ? 12.472 -7.247 3.965 1.00 98.56 81 THR A CA 1
ATOM 570 C C . THR A 1 81 ? 12.362 -5.890 4.653 1.00 98.56 81 THR A C 1
ATOM 572 O O . THR A 1 81 ? 11.517 -5.720 5.532 1.00 98.56 81 THR A O 1
ATOM 575 N N . VAL A 1 82 ? 13.157 -4.901 4.236 1.00 98.62 82 VAL A N 1
ATOM 576 C CA . VAL A 1 82 ? 13.113 -3.538 4.794 1.00 98.62 82 VAL A CA 1
ATOM 577 C C . VAL A 1 82 ? 11.749 -2.896 4.540 1.00 98.62 82 VAL A C 1
ATOM 579 O O . VAL A 1 82 ? 11.163 -2.319 5.457 1.00 98.62 82 VAL A O 1
ATOM 582 N N . TYR A 1 83 ? 11.201 -3.057 3.332 1.00 98.00 83 TYR A N 1
ATOM 583 C CA . TYR A 1 83 ? 9.854 -2.594 2.999 1.00 98.00 83 TYR A CA 1
ATOM 584 C C . TYR A 1 83 ? 8.788 -3.232 3.899 1.00 98.00 83 TYR A C 1
ATOM 586 O O . TYR A 1 83 ? 7.944 -2.529 4.458 1.00 98.00 83 TYR A O 1
ATOM 594 N N . GLY A 1 84 ? 8.855 -4.553 4.095 1.00 98.62 84 GLY A N 1
ATOM 595 C CA . GLY A 1 84 ? 7.953 -5.284 4.980 1.00 98.62 84 GLY A CA 1
ATOM 596 C C . GLY A 1 84 ? 8.032 -4.802 6.430 1.00 98.62 84 GLY A C 1
ATOM 597 O O . GLY A 1 84 ? 6.996 -4.543 7.043 1.00 98.62 84 GLY A O 1
ATOM 598 N N . VAL A 1 85 ? 9.241 -4.613 6.970 1.00 98.75 85 VAL A N 1
ATOM 599 C CA . VAL A 1 85 ? 9.473 -4.066 8.322 1.00 98.75 85 VAL A CA 1
ATOM 600 C C . VAL A 1 85 ? 8.853 -2.681 8.475 1.00 98.75 85 VAL A C 1
ATOM 602 O O . VAL A 1 85 ? 8.126 -2.443 9.443 1.00 98.75 85 VAL A O 1
ATOM 605 N N . ALA A 1 86 ? 9.114 -1.782 7.523 1.00 98.50 86 ALA A N 1
ATOM 606 C CA . ALA A 1 86 ? 8.600 -0.419 7.550 1.00 98.50 86 ALA A CA 1
ATOM 607 C C . ALA A 1 86 ? 7.065 -0.403 7.530 1.00 98.50 86 ALA A C 1
ATOM 609 O O . ALA A 1 86 ? 6.444 0.206 8.404 1.00 98.50 86 ALA A O 1
ATOM 610 N N . LEU A 1 87 ? 6.441 -1.136 6.600 1.00 98.44 87 LEU A N 1
ATOM 611 C CA . LEU A 1 87 ? 4.982 -1.236 6.534 1.00 98.44 87 LEU A CA 1
ATOM 612 C C . LEU A 1 87 ? 4.375 -1.901 7.770 1.00 98.44 87 LEU A C 1
ATOM 614 O O . LEU A 1 87 ? 3.344 -1.443 8.260 1.00 98.44 87 LEU A O 1
ATOM 618 N N . GLY A 1 88 ? 5.006 -2.947 8.305 1.00 98.62 88 GLY A N 1
ATOM 619 C CA . GLY A 1 88 ? 4.563 -3.598 9.536 1.00 98.62 88 GLY A CA 1
ATOM 620 C C . GLY A 1 88 ? 4.604 -2.656 10.740 1.00 98.62 88 GLY A C 1
ATOM 621 O O . GLY A 1 88 ? 3.675 -2.645 11.552 1.00 98.62 88 GLY A O 1
ATOM 622 N N . GLY A 1 89 ? 5.636 -1.813 10.830 1.00 98.50 89 GLY A N 1
ATOM 623 C CA . GLY A 1 89 ? 5.738 -0.768 11.845 1.00 98.50 89 GLY A CA 1
ATOM 624 C C . GLY A 1 89 ? 4.659 0.309 11.699 1.00 98.50 89 GLY A C 1
ATOM 625 O O . GLY A 1 89 ? 3.975 0.628 12.674 1.00 98.50 89 GLY A O 1
ATOM 626 N N . VAL A 1 90 ? 4.443 0.815 10.481 1.00 98.44 90 VAL A N 1
ATOM 627 C CA . VAL A 1 90 ? 3.379 1.791 10.182 1.00 98.44 90 VAL A CA 1
ATOM 628 C C . VAL A 1 90 ? 2.004 1.220 10.524 1.00 98.44 90 VAL A C 1
ATOM 630 O O . VAL A 1 90 ? 1.239 1.862 11.244 1.00 98.44 90 VAL A O 1
ATOM 633 N N . LEU A 1 91 ? 1.698 -0.006 10.090 1.00 98.56 91 LEU A N 1
ATOM 634 C CA . LEU A 1 91 ? 0.431 -0.668 10.402 1.00 98.56 91 LEU A CA 1
ATOM 635 C C . LEU A 1 91 ? 0.228 -0.807 11.916 1.00 98.56 91 LEU A C 1
ATOM 637 O O . LEU A 1 91 ? -0.877 -0.576 12.405 1.00 98.56 91 LEU A O 1
ATOM 641 N N . ALA A 1 92 ? 1.280 -1.136 12.671 1.00 98.31 92 ALA A N 1
ATOM 642 C CA . ALA A 1 92 ? 1.206 -1.234 14.125 1.00 98.31 92 ALA A CA 1
ATOM 643 C C . ALA A 1 92 ? 0.918 0.112 14.805 1.00 98.31 92 ALA A C 1
ATOM 645 O O . ALA A 1 92 ? 0.120 0.156 15.744 1.00 98.31 92 ALA A O 1
ATOM 646 N N . LEU A 1 93 ? 1.527 1.202 14.328 1.00 98.12 93 LEU A N 1
ATOM 647 C CA . LEU A 1 93 ? 1.273 2.560 14.823 1.00 98.12 93 LEU A CA 1
ATOM 648 C C . LEU A 1 93 ? -0.162 3.002 14.527 1.00 98.12 93 LEU A C 1
ATOM 650 O O . LEU A 1 93 ? -0.866 3.454 15.432 1.00 98.12 93 LEU A O 1
ATOM 654 N N . VAL A 1 94 ? -0.626 2.798 13.293 1.00 97.75 94 VAL A N 1
ATOM 655 C CA . VAL A 1 94 ? -2.006 3.107 12.893 1.00 97.75 94 VAL A CA 1
ATOM 656 C C . VAL A 1 94 ? -2.995 2.284 13.716 1.00 97.75 94 VAL A C 1
ATOM 658 O O . VAL A 1 94 ? -3.929 2.838 14.294 1.00 97.75 94 VAL A O 1
ATOM 661 N N . PHE A 1 95 ? -2.767 0.976 13.854 1.00 98.12 95 PHE A N 1
ATOM 662 C CA . PHE A 1 95 ? -3.598 0.105 14.682 1.00 98.12 95 PHE A CA 1
ATOM 663 C C . PHE A 1 95 ? -3.667 0.580 16.136 1.00 98.12 95 PHE A C 1
ATOM 665 O O . PHE A 1 95 ? -4.756 0.649 16.701 1.00 98.12 95 PHE A O 1
ATOM 672 N N . ALA A 1 96 ? -2.537 0.950 16.739 1.00 96.38 96 ALA A N 1
ATOM 673 C CA . ALA A 1 96 ? -2.510 1.461 18.106 1.00 96.38 96 ALA A CA 1
ATOM 674 C C . ALA A 1 96 ? -3.221 2.817 18.258 1.00 96.38 96 ALA A C 1
ATOM 676 O O . ALA A 1 96 ? -3.739 3.118 19.335 1.00 96.38 96 ALA A O 1
ATOM 677 N N . GLY A 1 97 ? -3.263 3.628 17.197 1.00 95.31 97 GLY A N 1
ATOM 678 C CA . GLY A 1 97 ? -4.062 4.851 17.113 1.00 95.31 97 GLY A CA 1
ATOM 679 C C . GLY A 1 97 ? -5.568 4.576 17.048 1.00 95.31 97 GLY A C 1
ATOM 680 O O . GLY A 1 97 ? -6.347 5.242 17.731 1.00 95.31 97 GLY A O 1
ATOM 681 N N . VAL A 1 98 ? -5.962 3.567 16.269 1.00 95.50 98 VAL A N 1
ATOM 682 C CA . VAL A 1 98 ? -7.352 3.254 15.893 1.00 95.50 98 VAL A CA 1
ATOM 683 C C . VAL A 1 98 ? -8.066 2.354 16.907 1.00 95.50 98 VAL A C 1
ATOM 685 O O . VAL A 1 98 ? -9.231 2.599 17.228 1.00 95.50 98 VAL A O 1
ATOM 688 N N . GLN A 1 99 ? -7.413 1.303 17.406 1.00 95.31 99 GLN A N 1
ATOM 689 C CA . GLN A 1 99 ? -8.044 0.285 18.252 1.00 95.31 99 GLN A CA 1
ATOM 690 C C . GLN A 1 99 ? -8.549 0.889 19.568 1.00 95.31 99 GLN A C 1
ATOM 692 O O . GLN A 1 99 ? -7.801 1.554 20.281 1.00 95.31 99 GLN A O 1
ATOM 697 N N . GLY A 1 100 ? -9.822 0.654 19.900 1.00 88.94 100 GLY A N 1
ATOM 698 C CA . GLY A 1 100 ? -10.452 1.146 21.131 1.00 88.94 100 GLY A CA 1
ATOM 699 C C . GLY A 1 100 ? -10.801 2.639 21.128 1.00 88.94 100 GLY A C 1
ATOM 700 O O . GLY A 1 100 ? -11.635 3.051 21.924 1.00 88.94 100 GLY A O 1
ATOM 701 N N . ARG A 1 101 ? -10.218 3.443 20.225 1.00 91.06 101 ARG A N 1
ATOM 702 C CA . ARG A 1 101 ? -10.581 4.860 20.036 1.00 91.06 101 ARG A CA 1
ATOM 703 C C . ARG A 1 101 ? -11.588 5.050 18.911 1.00 91.06 101 ARG A C 1
ATOM 705 O O . ARG A 1 101 ? -12.613 5.697 19.083 1.00 91.06 101 ARG A O 1
ATOM 712 N N . LEU A 1 102 ? -11.263 4.509 17.739 1.00 88.06 102 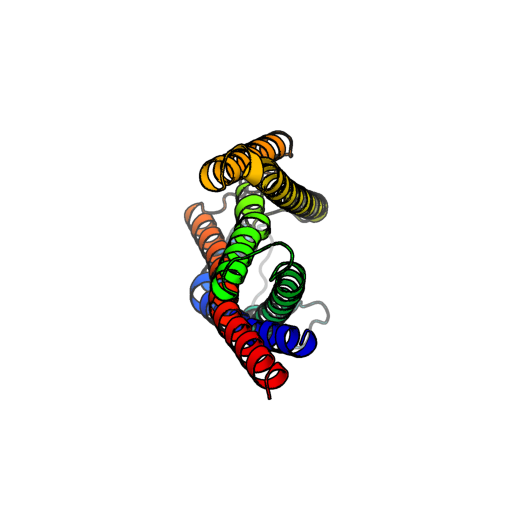LEU A N 1
ATOM 713 C CA . LEU A 1 102 ? -12.051 4.666 16.515 1.00 88.06 102 LEU A CA 1
ATOM 714 C C . LEU A 1 102 ? -12.752 3.365 16.112 1.00 88.06 102 LEU A C 1
ATOM 716 O O . LEU A 1 102 ? -13.779 3.419 15.444 1.00 88.06 102 LEU A O 1
ATOM 720 N N . SER A 1 103 ? -12.209 2.214 16.520 1.00 90.25 103 SER A N 1
ATOM 721 C CA . SER A 1 103 ? -12.782 0.894 16.257 1.00 90.25 103 SER A CA 1
ATOM 722 C C . SER A 1 103 ? -13.213 0.206 17.550 1.00 90.25 103 SER A C 1
ATOM 724 O O . SER A 1 103 ? -12.395 0.009 18.453 1.00 90.25 103 SER A O 1
ATOM 726 N N . ALA A 1 104 ? -14.480 -0.213 17.591 1.00 89.81 104 ALA A N 1
ATOM 727 C CA . ALA A 1 104 ? -15.039 -1.099 18.616 1.00 89.81 104 ALA A CA 1
ATOM 728 C C . ALA A 1 104 ? -14.901 -2.593 18.253 1.00 89.81 104 ALA A C 1
ATOM 730 O O . ALA A 1 104 ? -15.347 -3.465 18.996 1.00 89.81 104 ALA A O 1
ATOM 731 N N . LEU A 1 105 ? -14.299 -2.907 17.101 1.00 93.31 105 LEU A N 1
ATOM 732 C CA . LEU A 1 105 ? -14.120 -4.281 16.647 1.00 93.31 105 LEU A CA 1
ATOM 733 C C . LEU A 1 105 ? -13.018 -4.995 17.437 1.00 93.31 105 LEU A C 1
ATOM 735 O O . LEU A 1 105 ? -12.135 -4.387 18.054 1.00 93.31 105 LEU A O 1
ATOM 739 N N . ARG A 1 106 ? -13.027 -6.330 17.353 1.00 95.31 106 ARG A N 1
ATOM 740 C CA . ARG A 1 106 ? -11.923 -7.155 17.856 1.00 95.31 106 ARG A CA 1
ATOM 741 C C . ARG A 1 106 ? -10.608 -6.752 17.170 1.00 95.31 106 ARG A C 1
ATOM 743 O O . ARG A 1 106 ? -10.628 -6.485 15.967 1.00 95.31 106 ARG A O 1
ATOM 750 N N . PRO A 1 107 ? -9.456 -6.814 17.868 1.00 95.25 107 PRO A N 1
ATOM 751 C CA . PRO A 1 107 ? -8.152 -6.446 17.312 1.00 95.25 107 PRO A CA 1
ATOM 752 C C . PRO A 1 107 ? -7.860 -7.036 15.928 1.00 95.25 107 PRO A C 1
ATOM 754 O O . PRO A 1 107 ? -7.448 -6.310 15.030 1.00 95.25 107 PRO A O 1
ATOM 757 N N . ARG A 1 108 ? -8.144 -8.332 15.728 1.00 96.00 108 ARG A N 1
ATOM 758 C CA . ARG A 1 108 ? -7.963 -9.006 14.431 1.00 96.00 108 ARG A CA 1
ATOM 759 C C . ARG A 1 108 ? -8.759 -8.352 13.305 1.00 96.00 108 ARG A C 1
ATOM 761 O O . ARG A 1 108 ? -8.213 -8.136 12.232 1.00 96.00 108 ARG A O 1
ATOM 768 N N . ALA A 1 109 ? -10.029 -8.040 13.555 1.00 96.50 109 ALA A N 1
ATOM 769 C CA . ALA A 1 109 ? -10.905 -7.434 12.559 1.00 96.50 109 ALA A CA 1
ATOM 770 C C . ALA A 1 109 ? -10.463 -6.001 12.231 1.00 96.50 109 ALA A C 1
ATOM 772 O O . ALA A 1 109 ? -10.399 -5.639 11.061 1.00 96.50 109 ALA A O 1
ATOM 773 N N . THR A 1 110 ? -10.069 -5.215 13.240 1.00 97.25 110 THR A N 1
ATOM 774 C CA . THR A 1 110 ? -9.503 -3.877 13.012 1.00 97.25 110 THR A CA 1
ATOM 775 C C . THR A 1 110 ? -8.239 -3.947 12.160 1.00 97.25 110 THR A C 1
ATOM 777 O O . THR A 1 110 ? -8.135 -3.212 11.185 1.00 97.25 110 THR A O 1
ATOM 780 N N . VAL A 1 111 ? -7.291 -4.840 12.474 1.00 98.19 111 VAL A N 1
ATOM 781 C CA . VAL A 1 111 ? -6.068 -4.994 11.666 1.00 98.19 111 VAL A CA 1
ATOM 782 C C . VAL A 1 111 ? -6.394 -5.438 10.240 1.00 98.19 111 VAL A C 1
ATOM 784 O O . VAL A 1 111 ? -5.828 -4.883 9.304 1.00 98.19 111 VAL A O 1
ATOM 787 N N . ALA A 1 112 ? -7.317 -6.386 10.058 1.00 98.12 112 ALA A N 1
ATOM 788 C CA . ALA A 1 112 ? -7.719 -6.849 8.732 1.00 98.12 112 ALA A CA 1
ATOM 789 C C . ALA A 1 112 ? -8.313 -5.714 7.881 1.00 98.12 112 ALA A C 1
ATOM 791 O O . ALA A 1 112 ? -7.935 -5.562 6.723 1.00 98.12 112 ALA A O 1
ATOM 792 N N . LEU A 1 113 ? -9.183 -4.878 8.459 1.00 97.38 113 LEU A N 1
ATOM 793 C CA . LEU A 1 113 ? -9.755 -3.723 7.761 1.00 97.38 113 LEU A CA 1
ATOM 794 C C . LEU A 1 113 ? -8.711 -2.644 7.462 1.00 97.38 113 LEU A C 1
ATOM 796 O O . LEU A 1 113 ? -8.728 -2.076 6.374 1.00 97.38 113 LEU A O 1
ATOM 800 N N . LEU A 1 114 ? -7.781 -2.382 8.386 1.00 98.31 114 LEU A N 1
ATOM 801 C CA . LEU A 1 114 ? -6.677 -1.446 8.149 1.00 98.31 114 LEU A CA 1
ATOM 802 C C . LEU A 1 114 ? -5.739 -1.942 7.045 1.00 98.31 114 LEU A C 1
ATOM 804 O O . LEU A 1 114 ? -5.325 -1.153 6.200 1.00 98.31 114 LEU A O 1
ATOM 808 N N . ALA A 1 115 ? -5.429 -3.238 7.025 1.00 98.62 115 ALA A N 1
ATOM 809 C CA . ALA A 1 115 ? -4.613 -3.843 5.983 1.00 98.62 115 ALA A CA 1
ATOM 810 C C . ALA A 1 115 ? -5.326 -3.817 4.623 1.00 98.62 115 ALA A C 1
ATOM 812 O O . ALA A 1 115 ? -4.720 -3.438 3.627 1.00 98.62 115 ALA A O 1
ATOM 813 N N . LEU A 1 116 ? -6.619 -4.148 4.574 1.00 98.62 116 LEU A N 1
ATOM 814 C CA . LEU A 1 116 ? -7.402 -4.086 3.340 1.00 98.62 116 LEU A CA 1
ATOM 815 C C . LEU A 1 116 ? -7.526 -2.648 2.820 1.00 98.62 116 LEU A C 1
ATOM 817 O O . LEU A 1 116 ? -7.246 -2.393 1.653 1.00 98.62 116 LEU A O 1
ATOM 821 N N . GLY A 1 117 ? -7.897 -1.702 3.684 1.00 98.38 117 GLY A N 1
ATOM 822 C CA . GLY A 1 117 ? -7.999 -0.288 3.325 1.00 98.38 117 GLY A CA 1
ATOM 823 C C . GLY A 1 117 ? -6.655 0.289 2.882 1.00 98.38 117 GLY A C 1
ATOM 824 O O . GLY A 1 117 ? -6.592 0.993 1.879 1.00 98.38 117 GLY A O 1
ATOM 825 N N . GLY A 1 118 ? -5.567 -0.065 3.570 1.00 98.38 118 GLY A N 1
ATOM 826 C CA . GLY A 1 118 ? -4.211 0.319 3.187 1.00 98.38 118 GLY A CA 1
ATOM 827 C C . GLY A 1 118 ? -3.785 -0.272 1.842 1.00 98.38 118 GLY A C 1
ATOM 828 O O . GLY A 1 118 ? -3.280 0.464 1.001 1.00 98.38 118 GLY A O 1
ATOM 829 N N . PHE A 1 119 ? -4.061 -1.553 1.583 1.00 98.75 119 PHE A N 1
ATOM 830 C CA . PHE A 1 119 ? -3.817 -2.171 0.277 1.00 98.75 119 PHE A CA 1
ATOM 831 C C . PHE A 1 119 ? -4.597 -1.462 -0.834 1.00 98.75 119 PHE A C 1
ATOM 833 O O . PHE A 1 119 ? -4.024 -1.097 -1.860 1.00 98.75 119 PHE A O 1
ATOM 840 N N . VAL A 1 120 ? -5.890 -1.210 -0.627 1.00 98.75 120 VAL A N 1
ATOM 841 C CA . VAL A 1 120 ? -6.721 -0.519 -1.619 1.00 98.75 120 VAL A CA 1
ATOM 842 C C . VAL A 1 120 ? -6.181 0.887 -1.885 1.00 98.75 120 VAL A C 1
ATOM 844 O O . VAL A 1 120 ? -5.931 1.238 -3.038 1.00 98.75 120 VAL A O 1
ATOM 847 N N . ALA A 1 121 ? -5.935 1.664 -0.829 1.00 98.50 121 ALA A N 1
ATOM 848 C CA . ALA A 1 121 ? -5.568 3.066 -0.954 1.00 98.50 121 ALA A CA 1
ATOM 849 C C . ALA A 1 121 ? -4.131 3.287 -1.455 1.00 98.50 121 ALA A C 1
ATOM 851 O O . ALA A 1 121 ? -3.899 4.216 -2.226 1.00 98.50 121 ALA A O 1
ATOM 852 N N . LEU A 1 122 ? -3.174 2.454 -1.033 1.00 98.19 122 LEU A N 1
ATOM 853 C CA . LEU A 1 122 ? -1.744 2.646 -1.307 1.00 98.19 122 LEU A CA 1
ATOM 854 C C . LEU A 1 122 ? -1.226 1.807 -2.477 1.00 98.19 122 LEU A C 1
ATOM 856 O O . LEU A 1 122 ? -0.192 2.14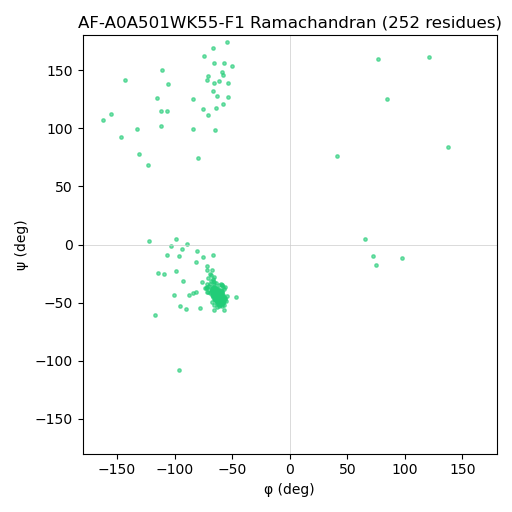5 -3.049 1.00 98.19 122 LEU A O 1
ATOM 860 N N . VAL A 1 123 ? -1.901 0.707 -2.820 1.00 98.06 123 VAL A N 1
ATOM 861 C CA . VAL A 1 123 ? -1.438 -0.228 -3.855 1.00 98.06 123 VAL A CA 1
ATOM 862 C C . VAL A 1 123 ? -2.404 -0.289 -5.021 1.00 98.06 123 VAL A C 1
ATOM 864 O O . VAL A 1 123 ? -2.005 0.013 -6.144 1.00 98.06 123 VAL A O 1
ATOM 867 N N . LEU A 1 124 ? -3.648 -0.699 -4.767 1.00 98.38 124 LEU A N 1
ATOM 868 C CA . LEU A 1 124 ? -4.591 -1.009 -5.836 1.00 98.38 124 LEU A CA 1
ATOM 869 C C . LEU A 1 124 ? -4.947 0.248 -6.625 1.00 98.38 124 LEU A C 1
ATOM 871 O O . LEU A 1 124 ? -4.734 0.295 -7.827 1.00 98.38 124 LEU A O 1
ATOM 875 N N . VAL A 1 125 ? -5.438 1.285 -5.950 1.00 98.31 125 VAL A N 1
ATOM 876 C CA . VAL A 1 125 ? -5.922 2.504 -6.606 1.00 98.31 125 VAL A CA 1
ATOM 877 C C . VAL A 1 125 ? -4.814 3.255 -7.359 1.00 98.31 125 VAL A C 1
ATOM 879 O O . VAL A 1 125 ? -5.012 3.541 -8.542 1.00 98.31 125 VAL A O 1
ATOM 882 N N . PRO A 1 126 ? -3.628 3.514 -6.772 1.00 97.31 126 PRO A N 1
ATOM 883 C CA . PRO A 1 126 ? -2.519 4.086 -7.529 1.00 97.31 126 PRO A CA 1
ATOM 884 C C . PRO A 1 126 ? -2.074 3.188 -8.687 1.00 97.31 126 PRO A C 1
ATOM 886 O O . PRO A 1 126 ? -1.822 3.692 -9.775 1.00 97.31 126 PRO A O 1
ATOM 889 N N . GLY A 1 127 ? -2.040 1.865 -8.487 1.00 95.88 127 GLY A N 1
ATOM 890 C CA . GLY A 1 127 ? -1.664 0.898 -9.521 1.00 95.88 127 GLY A CA 1
ATOM 891 C C . GLY A 1 127 ? -2.674 0.764 -10.665 1.00 95.88 127 GLY A C 1
ATOM 892 O O . GLY A 1 127 ? -2.278 0.401 -11.767 1.00 95.88 127 GLY A O 1
ATOM 893 N N . LEU A 1 128 ? -3.952 1.079 -10.435 1.00 96.31 128 LEU A N 1
ATOM 894 C CA . LEU A 1 128 ? -4.970 1.134 -11.486 1.00 96.31 128 LEU A CA 1
ATOM 895 C C . LEU A 1 128 ? -4.760 2.337 -12.413 1.00 96.31 128 LEU A C 1
ATOM 897 O O . LEU A 1 128 ? -4.916 2.200 -13.622 1.00 96.31 128 LEU A O 1
ATOM 901 N N . LYS A 1 129 ? -4.400 3.506 -11.862 1.00 96.50 129 LYS A N 1
ATOM 902 C CA . LYS A 1 129 ? -4.150 4.716 -12.666 1.00 96.50 129 LYS A CA 1
ATOM 903 C C . LYS A 1 129 ? -2.752 4.724 -13.288 1.00 96.50 129 LYS A C 1
ATOM 905 O O . LYS A 1 129 ? -2.602 5.119 -14.439 1.00 96.50 129 LYS A O 1
ATOM 910 N N . TYR A 1 130 ? -1.750 4.295 -12.527 1.00 95.31 130 TYR A N 1
ATOM 911 C CA . TYR A 1 130 ? -0.336 4.302 -12.896 1.00 95.31 130 TYR A CA 1
ATOM 912 C C . TYR A 1 130 ? 0.277 2.919 -12.617 1.00 95.31 130 TYR A C 1
ATOM 914 O O . TYR A 1 130 ? 0.924 2.717 -11.581 1.00 95.31 130 TYR A O 1
ATOM 922 N N . PRO A 1 131 ? 0.031 1.930 -13.498 1.00 94.31 131 PRO A N 1
ATOM 923 C CA . PRO A 1 131 ? 0.524 0.571 -13.315 1.00 94.31 131 PRO A CA 1
ATOM 924 C C . PRO A 1 131 ? 2.051 0.502 -13.399 1.00 94.31 131 PRO A C 1
ATOM 926 O O . PRO A 1 131 ? 2.705 1.344 -14.008 1.00 94.31 131 PRO A O 1
ATOM 929 N N . ALA A 1 132 ? 2.625 -0.535 -12.787 1.00 92.69 132 ALA A N 1
ATOM 930 C CA . ALA A 1 132 ? 4.064 -0.760 -12.839 1.00 92.69 132 ALA A CA 1
ATOM 931 C C . ALA A 1 132 ? 4.517 -1.078 -14.275 1.00 92.69 132 ALA A C 1
ATOM 933 O O . ALA A 1 132 ? 3.862 -1.851 -14.982 1.00 92.69 132 ALA A O 1
ATOM 934 N N . ASN A 1 133 ? 5.658 -0.515 -14.664 1.00 91.50 133 ASN A N 1
ATOM 935 C CA . ASN A 1 133 ? 6.327 -0.815 -15.924 1.00 91.50 133 ASN A CA 1
ATOM 936 C C . ASN A 1 133 ? 7.567 -1.684 -15.647 1.00 91.50 133 ASN A C 1
ATOM 938 O O . ASN A 1 133 ? 8.241 -1.455 -14.635 1.00 91.50 133 ASN A O 1
ATOM 942 N N . PRO A 1 134 ? 7.828 -2.712 -16.476 1.00 91.62 134 PRO A N 1
ATOM 943 C CA . PRO A 1 134 ? 9.046 -3.507 -16.380 1.00 91.62 134 PRO A CA 1
ATOM 944 C C . PRO A 1 134 ? 10.280 -2.666 -16.746 1.00 91.62 134 PRO A C 1
ATOM 946 O O . PRO A 1 134 ? 10.134 -1.564 -17.284 1.00 91.62 134 PRO A O 1
ATOM 949 N N . PRO A 1 135 ? 11.502 -3.180 -16.497 1.00 81.69 135 PRO A N 1
ATOM 950 C CA . PRO A 1 135 ? 12.691 -2.649 -17.165 1.00 81.69 135 PRO A CA 1
ATOM 951 C C . PRO A 1 135 ? 12.460 -2.577 -18.683 1.00 81.69 135 PRO A C 1
ATOM 953 O O . PRO A 1 135 ? 11.639 -3.333 -19.200 1.00 81.69 135 PRO A O 1
ATOM 956 N N . ALA A 1 136 ? 13.147 -1.675 -19.381 1.00 78.12 136 ALA A N 1
ATOM 957 C CA . ALA A 1 136 ? 12.955 -1.368 -20.806 1.00 78.12 136 ALA A CA 1
ATOM 958 C C . ALA A 1 136 ? 11.679 -0.589 -21.190 1.00 78.12 136 ALA A C 1
ATOM 960 O O . ALA A 1 136 ? 11.570 -0.141 -22.328 1.00 78.12 136 ALA A O 1
ATOM 961 N N . VAL A 1 137 ? 10.716 -0.389 -20.278 1.00 84.69 137 VAL A N 1
ATOM 962 C CA . VAL A 1 137 ? 9.492 0.385 -20.561 1.00 84.69 137 VAL A CA 1
ATOM 963 C C . VAL A 1 137 ? 9.483 1.696 -19.775 1.00 84.69 137 VAL A C 1
ATOM 965 O O . VAL A 1 137 ? 9.372 1.703 -18.546 1.00 84.69 137 VAL A O 1
ATOM 968 N N . GLY A 1 138 ? 9.543 2.807 -20.510 1.00 83.12 138 GLY A N 1
ATOM 969 C CA . GLY A 1 138 ? 9.582 4.174 -19.988 1.00 83.12 138 GLY A CA 1
ATOM 970 C C . GLY A 1 138 ? 10.830 4.929 -20.430 1.00 83.12 138 GLY A C 1
ATOM 971 O O . GLY A 1 138 ? 11.810 4.320 -20.850 1.00 83.12 138 GLY A O 1
ATOM 972 N N . SER A 1 139 ? 10.793 6.260 -20.343 1.00 82.88 139 SER A N 1
ATOM 973 C CA . SER A 1 139 ? 11.919 7.110 -20.740 1.00 82.88 139 SER A CA 1
ATOM 974 C C . SER A 1 139 ? 12.566 7.791 -19.523 1.00 82.88 139 SER A C 1
ATOM 976 O O . SER A 1 139 ? 11.888 8.043 -18.518 1.00 82.88 139 SER A O 1
ATOM 978 N N . PRO A 1 140 ? 13.877 8.088 -19.552 1.00 84.75 140 PRO A N 1
ATOM 979 C CA . PRO A 1 140 ? 14.537 8.813 -18.465 1.00 84.75 140 PRO A CA 1
ATOM 980 C C . PRO A 1 140 ? 13.936 10.203 -18.208 1.00 84.75 140 PRO A C 1
ATOM 982 O O . PRO A 1 140 ? 13.849 10.649 -17.062 1.00 84.75 140 PRO A O 1
ATOM 985 N N . GLU A 1 141 ? 13.467 10.874 -19.258 1.00 87.25 141 GLU A N 1
ATOM 986 C CA . GLU A 1 141 ? 12.931 12.238 -19.213 1.00 87.25 141 GLU A CA 1
ATOM 987 C C . GLU A 1 141 ? 11.598 12.316 -18.451 1.00 87.25 141 GLU A C 1
ATOM 989 O O . GLU A 1 141 ? 11.267 13.352 -17.869 1.00 87.25 141 GLU A O 1
ATOM 994 N N . THR A 1 142 ? 10.832 11.222 -18.400 1.00 90.06 142 THR A N 1
ATOM 995 C CA . THR A 1 142 ? 9.515 11.166 -17.745 1.00 90.06 142 THR A CA 1
ATOM 996 C C . THR A 1 142 ? 9.570 10.677 -16.295 1.00 90.06 142 THR A C 1
ATOM 998 O O . THR A 1 142 ? 8.542 10.698 -15.605 1.00 90.06 142 THR A O 1
ATOM 1001 N N . ILE A 1 143 ? 10.741 10.275 -15.778 1.00 89.81 143 ILE A N 1
ATOM 1002 C CA . ILE A 1 143 ? 10.887 9.736 -14.410 1.00 89.81 143 ILE A CA 1
ATOM 1003 C C . ILE A 1 143 ? 10.321 10.710 -13.369 1.00 89.81 143 ILE A C 1
ATOM 1005 O O . ILE A 1 143 ? 9.584 10.298 -12.465 1.00 89.81 143 ILE A O 1
ATOM 1009 N N . GLY A 1 144 ? 10.623 12.004 -13.509 1.00 93.31 144 GLY A N 1
ATOM 1010 C CA . GLY A 1 144 ? 10.168 13.040 -12.581 1.00 93.31 144 GLY A CA 1
ATOM 1011 C C . GLY A 1 144 ? 8.642 13.151 -12.528 1.00 93.31 144 GLY A C 1
ATOM 1012 O O . GLY A 1 144 ? 8.047 13.035 -11.453 1.00 93.31 144 GLY A O 1
ATOM 1013 N N . ILE A 1 145 ? 7.993 13.308 -13.687 1.00 94.06 145 ILE A N 1
ATOM 1014 C CA . ILE A 1 145 ? 6.536 13.482 -13.761 1.00 94.06 145 ILE A CA 1
ATOM 1015 C C . ILE A 1 145 ? 5.782 12.224 -13.319 1.00 94.06 145 ILE A C 1
ATOM 1017 O O . ILE A 1 145 ? 4.776 12.327 -12.614 1.00 94.06 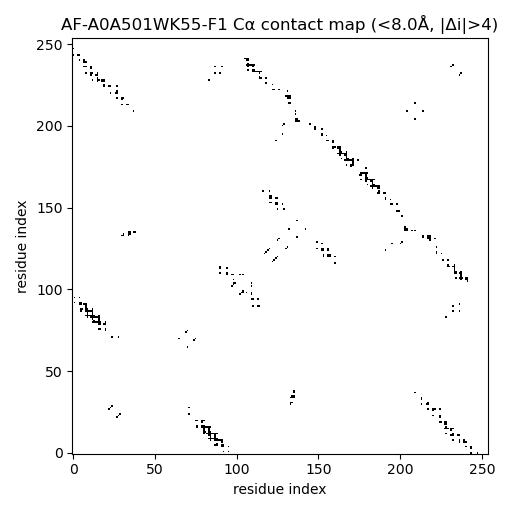145 ILE A O 1
ATOM 1021 N N . ARG A 1 146 ? 6.281 11.027 -13.643 1.00 93.31 146 ARG A N 1
ATOM 1022 C CA . ARG A 1 146 ? 5.690 9.759 -13.189 1.00 93.31 146 ARG A CA 1
ATOM 1023 C C . ARG A 1 146 ? 5.768 9.575 -11.691 1.00 93.31 146 ARG A C 1
ATOM 1025 O O . ARG A 1 146 ? 4.795 9.168 -11.064 1.00 93.31 146 ARG A O 1
ATOM 1032 N N . THR A 1 147 ? 6.917 9.901 -11.117 1.00 94.12 147 THR A N 1
ATOM 1033 C CA . THR A 1 147 ? 7.108 9.825 -9.671 1.00 94.12 147 THR A CA 1
ATOM 1034 C C . THR A 1 147 ? 6.157 10.794 -8.971 1.00 94.12 147 THR A C 1
ATOM 1036 O O . THR A 1 147 ? 5.409 10.388 -8.082 1.00 94.12 147 THR A O 1
ATOM 1039 N N . ALA A 1 148 ? 6.103 12.050 -9.425 1.00 96.25 148 ALA A N 1
ATOM 1040 C CA . ALA A 1 148 ? 5.221 13.066 -8.857 1.00 96.25 148 ALA A CA 1
ATOM 1041 C C . ALA A 1 148 ? 3.736 12.676 -8.958 1.00 96.25 148 ALA A C 1
ATOM 1043 O O . ALA A 1 148 ? 3.014 12.715 -7.963 1.00 96.25 148 ALA A O 1
ATOM 1044 N N . THR A 1 149 ? 3.277 12.250 -10.135 1.00 96.06 149 THR A N 1
ATOM 1045 C CA . THR A 1 149 ? 1.874 11.858 -10.354 1.00 96.06 149 THR A CA 1
ATOM 1046 C C . THR A 1 149 ? 1.483 10.607 -9.570 1.00 96.06 149 THR A C 1
ATOM 1048 O O . THR A 1 149 ? 0.379 10.564 -9.022 1.00 96.06 149 THR A O 1
ATOM 1051 N N . PHE A 1 150 ? 2.385 9.633 -9.422 1.00 95.88 150 PHE A N 1
ATOM 1052 C CA . PHE A 1 150 ? 2.160 8.469 -8.564 1.00 95.88 150 PHE A CA 1
ATOM 1053 C C . PHE A 1 150 ? 1.978 8.876 -7.095 1.00 95.88 150 PHE A C 1
ATOM 1055 O O . PHE A 1 150 ? 1.017 8.446 -6.453 1.00 95.88 150 PHE A O 1
ATOM 1062 N N . PHE A 1 151 ? 2.845 9.748 -6.566 1.00 96.81 151 PHE A N 1
ATOM 1063 C CA . PHE A 1 151 ? 2.714 10.251 -5.194 1.00 96.81 151 PHE A CA 1
ATOM 1064 C C . PHE A 1 151 ? 1.456 11.103 -4.990 1.00 96.81 151 PHE A C 1
ATOM 1066 O O . PHE A 1 151 ? 0.805 10.974 -3.953 1.00 96.81 151 PHE A O 1
ATOM 1073 N N . MET A 1 152 ? 1.062 11.914 -5.975 1.00 97.75 152 MET A N 1
ATOM 1074 C CA . MET A 1 152 ? -0.200 12.660 -5.929 1.00 97.75 152 MET A CA 1
ATOM 1075 C C . MET A 1 152 ? -1.406 11.720 -5.900 1.00 97.75 152 MET A C 1
ATOM 1077 O O . MET A 1 152 ? -2.308 11.898 -5.083 1.00 97.75 152 MET A O 1
ATOM 1081 N N . MET A 1 153 ? -1.407 10.672 -6.728 1.00 98.00 153 MET A N 1
ATOM 1082 C CA . MET A 1 153 ? -2.468 9.665 -6.715 1.00 98.00 153 MET A CA 1
ATOM 1083 C C . MET A 1 153 ? -2.542 8.932 -5.370 1.00 98.00 153 MET A C 1
ATOM 1085 O O . MET A 1 153 ? -3.635 8.698 -4.853 1.00 98.00 153 MET A O 1
ATOM 1089 N N . LEU A 1 154 ? -1.390 8.607 -4.776 1.00 97.75 154 LEU A N 1
ATOM 1090 C CA . LEU A 1 154 ? -1.307 8.021 -3.439 1.00 97.75 154 LEU A CA 1
ATOM 1091 C C . LEU A 1 154 ? -1.915 8.962 -2.391 1.00 97.75 154 LEU A C 1
ATOM 1093 O O . LEU A 1 154 ? -2.765 8.533 -1.611 1.00 97.75 154 LEU A O 1
ATOM 1097 N N . LEU A 1 155 ? -1.538 10.243 -2.404 1.00 98.31 155 LEU A N 1
ATOM 1098 C CA . LEU A 1 155 ? -2.058 11.254 -1.482 1.00 98.31 155 LEU A CA 1
ATOM 1099 C C . LEU A 1 155 ? -3.581 11.394 -1.598 1.00 98.31 155 LEU A C 1
ATOM 1101 O O . LEU A 1 155 ? -4.282 11.314 -0.588 1.00 98.31 155 LEU A O 1
ATOM 1105 N N . PHE A 1 156 ? -4.105 11.553 -2.815 1.00 98.50 156 PHE A N 1
ATOM 1106 C CA . PHE A 1 156 ? -5.545 11.687 -3.039 1.00 98.50 156 PHE A CA 1
ATOM 1107 C C . PHE A 1 156 ? -6.320 10.427 -2.656 1.00 98.50 156 PHE A C 1
ATOM 1109 O O . PHE A 1 156 ? -7.383 10.527 -2.048 1.00 98.50 156 PHE A O 1
ATOM 1116 N N . SER A 1 157 ? -5.785 9.243 -2.952 1.00 98.62 157 SER A N 1
ATOM 1117 C CA . SER A 1 157 ? -6.400 7.972 -2.573 1.00 98.62 157 SER A CA 1
ATOM 1118 C C . SER A 1 157 ? -6.486 7.812 -1.051 1.00 98.62 157 SER A C 1
ATOM 1120 O O . SER A 1 157 ? -7.538 7.459 -0.517 1.00 98.62 157 SER A O 1
ATOM 1122 N N . VAL A 1 158 ? -5.418 8.144 -0.318 1.00 98.44 158 VAL A N 1
ATOM 1123 C CA . VAL A 1 158 ? -5.429 8.128 1.154 1.00 98.44 158 VAL A CA 1
ATOM 1124 C C . VAL A 1 158 ? -6.399 9.173 1.710 1.00 98.44 158 VAL A C 1
ATOM 1126 O O . VAL A 1 158 ? -7.187 8.857 2.601 1.00 98.44 158 VAL A O 1
ATOM 1129 N N . GLY A 1 159 ? -6.394 10.393 1.167 1.00 98.62 159 GLY A N 1
ATOM 1130 C CA . GLY A 1 159 ? -7.316 11.458 1.569 1.00 98.62 159 GLY A CA 1
ATOM 1131 C C . GLY A 1 159 ? -8.784 11.076 1.361 1.00 98.62 159 GLY A C 1
ATOM 1132 O O . GLY A 1 159 ? -9.596 11.219 2.275 1.00 98.62 159 GLY A O 1
ATOM 1133 N N . ALA A 1 160 ? -9.115 10.505 0.200 1.00 98.62 160 ALA A N 1
ATOM 1134 C CA . ALA A 1 160 ? -10.453 10.003 -0.099 1.00 98.62 160 ALA A CA 1
ATOM 1135 C C . ALA A 1 160 ? -10.861 8.867 0.852 1.00 98.62 160 ALA A C 1
ATOM 1137 O O . ALA A 1 160 ? -12.006 8.832 1.301 1.00 98.62 160 ALA A O 1
ATOM 1138 N N . MET A 1 161 ? -9.941 7.955 1.192 1.00 98.50 161 MET A N 1
ATOM 1139 C CA . MET A 1 161 ? -10.204 6.863 2.139 1.00 98.50 161 MET A CA 1
ATOM 1140 C C . MET A 1 161 ? -10.538 7.414 3.531 1.00 98.50 161 MET A C 1
ATOM 1142 O O . MET A 1 161 ? -11.520 7.000 4.148 1.00 98.50 161 MET A O 1
ATOM 1146 N N . ILE A 1 162 ? -9.758 8.386 4.014 1.00 97.81 162 ILE A N 1
ATOM 1147 C CA . ILE A 1 162 ? -10.002 9.051 5.301 1.00 97.81 162 ILE A CA 1
ATOM 1148 C C . ILE A 1 162 ? -11.368 9.745 5.289 1.00 97.81 162 ILE A C 1
ATOM 1150 O O . ILE A 1 162 ? -12.150 9.551 6.219 1.00 97.81 162 ILE A O 1
ATOM 1154 N N . LEU A 1 163 ? -11.687 10.497 4.231 1.00 98.31 163 LEU A N 1
ATOM 1155 C CA . LEU A 1 163 ? -12.970 11.189 4.105 1.00 98.31 163 LEU A CA 1
ATOM 1156 C C . LEU A 1 163 ? -14.151 10.207 4.054 1.00 98.31 163 LEU A C 1
ATOM 1158 O O . LEU A 1 163 ? -15.141 10.416 4.751 1.00 98.31 163 LEU A O 1
ATOM 1162 N N . GLY A 1 164 ? -14.031 9.101 3.316 1.00 98.19 164 GLY A N 1
ATOM 1163 C CA . GLY A 1 164 ? -15.042 8.040 3.286 1.00 98.19 164 GLY A CA 1
ATOM 1164 C C . GLY A 1 164 ? -15.302 7.444 4.674 1.00 98.19 164 GLY A C 1
ATOM 1165 O O . GLY A 1 164 ? -16.454 7.307 5.090 1.00 98.19 164 GLY A O 1
ATOM 1166 N N . VAL A 1 165 ? -14.241 7.175 5.444 1.00 96.38 165 VAL A N 1
ATOM 1167 C CA . VAL A 1 165 ? -14.355 6.720 6.842 1.00 96.38 165 VAL A CA 1
ATOM 1168 C C . VAL A 1 165 ? -14.986 7.795 7.732 1.00 96.38 165 VAL A C 1
ATOM 1170 O O . VAL A 1 165 ? -15.817 7.473 8.581 1.00 96.38 165 VAL A O 1
ATOM 1173 N N . MET A 1 166 ? -14.634 9.072 7.558 1.00 96.88 166 MET A N 1
ATOM 1174 C CA . MET A 1 166 ? -15.235 10.179 8.313 1.00 96.88 166 MET A CA 1
ATOM 1175 C C . MET A 1 166 ? -16.739 10.295 8.047 1.00 96.88 166 MET A C 1
ATOM 1177 O O . MET A 1 166 ? -17.512 10.386 9.002 1.00 96.88 166 MET A O 1
ATOM 1181 N N . ILE A 1 167 ? -17.156 10.218 6.781 1.00 97.69 167 ILE A N 1
ATOM 1182 C CA . ILE A 1 167 ? -18.567 10.230 6.369 1.00 97.69 167 ILE A CA 1
ATOM 1183 C C . ILE A 1 167 ? -19.311 9.048 6.997 1.00 97.69 167 ILE A C 1
ATOM 1185 O O . ILE A 1 167 ? -20.332 9.246 7.657 1.00 97.69 167 ILE A O 1
ATOM 1189 N N . ALA A 1 168 ? -18.774 7.829 6.872 1.00 96.25 168 ALA A N 1
ATOM 1190 C CA . ALA A 1 168 ? -19.388 6.639 7.456 1.00 96.25 168 ALA A CA 1
ATOM 1191 C C . ALA A 1 168 ? -19.563 6.773 8.975 1.00 96.25 168 ALA A C 1
ATOM 1193 O O . ALA A 1 168 ? -20.622 6.477 9.527 1.00 96.25 168 ALA A O 1
ATOM 1194 N N . ARG A 1 169 ? -18.549 7.274 9.681 1.00 94.06 169 ARG A N 1
ATOM 1195 C CA . ARG A 1 169 ? -18.628 7.447 11.137 1.00 94.06 169 ARG A CA 1
ATOM 1196 C C . ARG A 1 169 ? -19.646 8.505 11.541 1.00 94.06 169 ARG A C 1
ATOM 1198 O O . ARG A 1 169 ? -20.400 8.269 12.480 1.00 94.06 169 ARG A O 1
ATOM 1205 N N . HIS A 1 170 ? -19.693 9.627 10.830 1.00 95.62 170 HIS A N 1
ATOM 1206 C CA . HIS A 1 170 ? -20.652 10.694 11.102 1.00 95.62 170 HIS A CA 1
ATOM 1207 C C . HIS A 1 170 ? -22.101 10.217 10.929 1.00 95.62 170 HIS A C 1
ATOM 1209 O O . HIS A 1 170 ? -22.955 10.500 11.765 1.00 95.62 170 HIS A O 1
ATOM 1215 N N . LEU A 1 171 ? -22.369 9.423 9.889 1.00 96.75 171 LEU A N 1
ATOM 1216 C CA . LEU A 1 171 ? -23.717 8.949 9.576 1.00 96.75 171 LEU A CA 1
ATOM 1217 C C . LEU A 1 171 ? -24.162 7.733 10.402 1.00 96.75 171 LEU A C 1
ATOM 1219 O O . LEU A 1 171 ? -25.359 7.450 10.447 1.00 96.75 171 LEU A O 1
ATOM 1223 N N . THR A 1 172 ? -23.240 7.034 11.075 1.00 95.38 172 THR A N 1
ATOM 1224 C CA . THR A 1 172 ? -23.536 5.780 11.795 1.00 95.38 172 THR A CA 1
ATOM 1225 C C . THR A 1 172 ? -24.604 5.961 12.877 1.00 95.38 172 THR A C 1
ATOM 1227 O O . THR A 1 172 ? -25.473 5.104 13.012 1.00 95.38 172 THR A O 1
ATOM 1230 N N . ALA A 1 173 ? -24.570 7.067 13.629 1.00 93.50 173 ALA A N 1
ATOM 1231 C CA . ALA A 1 173 ? -25.525 7.310 14.715 1.00 93.50 173 ALA A CA 1
ATOM 1232 C C . ALA A 1 173 ? -26.956 7.567 14.209 1.00 93.50 173 ALA A C 1
ATOM 1234 O O . ALA A 1 173 ? -27.913 7.174 14.866 1.00 93.50 173 ALA A O 1
ATOM 1235 N N . ALA A 1 174 ? -27.094 8.204 13.042 1.00 96.00 174 ALA A N 1
ATOM 1236 C CA . ALA A 1 174 ? -28.388 8.605 12.491 1.00 96.00 174 ALA A CA 1
ATOM 1237 C C . ALA A 1 174 ? -29.004 7.561 11.540 1.00 96.00 174 ALA A C 1
ATOM 1239 O O . ALA A 1 174 ? -30.223 7.447 11.476 1.00 96.00 174 ALA A O 1
ATOM 1240 N N . HIS A 1 175 ? -28.183 6.791 10.815 1.00 95.50 175 HIS A N 1
ATOM 1241 C CA . HIS A 1 175 ? -28.641 5.899 9.734 1.00 95.50 175 HIS A CA 1
ATOM 1242 C C . HIS A 1 175 ? -28.253 4.425 9.941 1.00 95.50 175 HIS A C 1
ATOM 1244 O O . HIS A 1 175 ? -28.513 3.583 9.079 1.00 95.50 175 HIS A O 1
ATOM 1250 N N . GLY A 1 176 ? -27.614 4.105 11.070 1.00 96.00 176 GLY A N 1
ATOM 1251 C CA . GLY A 1 176 ? -27.064 2.783 11.351 1.00 96.00 176 GLY A CA 1
ATOM 1252 C C . GLY A 1 176 ? -25.750 2.504 10.613 1.00 96.00 176 GLY A C 1
ATOM 1253 O O . GLY A 1 176 ? -25.410 3.134 9.611 1.00 96.00 176 GLY A O 1
ATOM 1254 N N . ALA A 1 177 ? -24.987 1.529 11.118 1.00 92.81 177 ALA A N 1
ATOM 1255 C CA . ALA A 1 177 ? -23.649 1.228 10.606 1.00 92.81 177 ALA A CA 1
ATOM 1256 C C . ALA A 1 177 ? -23.663 0.755 9.143 1.00 92.81 177 ALA A C 1
ATOM 1258 O O . ALA A 1 177 ? -22.851 1.216 8.349 1.00 92.81 177 ALA A O 1
ATOM 1259 N N . TRP A 1 178 ? -24.587 -0.135 8.772 1.00 95.62 178 TRP A N 1
ATOM 1260 C CA . TRP A 1 178 ? -24.630 -0.717 7.426 1.00 95.62 178 TRP A CA 1
ATOM 1261 C C . TRP A 1 178 ? -24.747 0.351 6.331 1.00 95.62 178 TRP A C 1
ATOM 1263 O O . TRP A 1 178 ? -23.874 0.465 5.471 1.00 95.62 178 TRP A O 1
ATOM 1273 N N . THR A 1 179 ? -25.782 1.188 6.414 1.00 97.38 179 THR A N 1
ATOM 1274 C CA . THR A 1 179 ? -26.032 2.268 5.454 1.00 97.38 179 THR A CA 1
ATOM 1275 C C . THR A 1 179 ? -24.894 3.282 5.450 1.00 97.38 179 THR A C 1
ATOM 1277 O O . THR A 1 179 ? -24.409 3.667 4.390 1.00 97.38 179 THR A O 1
ATOM 1280 N N . ALA A 1 180 ? -24.417 3.683 6.630 1.00 97.00 180 ALA A N 1
ATOM 1281 C CA . ALA A 1 180 ? -23.366 4.683 6.742 1.00 97.00 180 ALA A CA 1
ATOM 1282 C C . ALA A 1 180 ? -22.042 4.228 6.102 1.00 97.00 180 ALA A C 1
ATOM 1284 O O . ALA A 1 180 ? -21.403 5.003 5.388 1.00 97.00 180 ALA A O 1
ATOM 1285 N N . TRP A 1 181 ? -21.646 2.966 6.295 1.00 96.00 181 TRP A N 1
ATOM 1286 C CA . TRP A 1 181 ? -20.442 2.413 5.672 1.00 96.00 181 TRP A CA 1
ATOM 1287 C C . TRP A 1 181 ? -20.591 2.224 4.159 1.00 96.00 181 TRP A C 1
ATOM 1289 O O . TRP A 1 181 ? -19.631 2.498 3.441 1.00 96.00 181 TRP A O 1
ATOM 1299 N N . LEU A 1 182 ? -21.774 1.857 3.651 1.00 98.12 182 LEU A N 1
ATOM 1300 C CA . LEU A 1 182 ? -22.031 1.842 2.203 1.00 98.12 182 LEU A CA 1
ATOM 1301 C C . LEU A 1 182 ? -21.888 3.238 1.585 1.00 98.12 182 LEU A C 1
ATOM 1303 O O . LEU A 1 182 ? -21.246 3.380 0.546 1.00 98.12 182 LEU A O 1
ATOM 1307 N N . VAL A 1 183 ? -22.416 4.273 2.245 1.00 98.38 183 VAL A N 1
ATOM 1308 C CA . VAL A 1 183 ? -22.266 5.667 1.797 1.00 98.38 183 VAL A CA 1
ATOM 1309 C C . VAL A 1 183 ? -20.798 6.098 1.818 1.00 98.38 183 VAL A C 1
ATOM 1311 O O . VAL A 1 183 ? -20.328 6.691 0.851 1.00 98.38 183 VAL A O 1
ATOM 1314 N N . GLY A 1 184 ? -20.047 5.768 2.873 1.00 98.25 184 GLY A N 1
ATOM 1315 C CA . GLY A 1 184 ? -18.615 6.077 2.953 1.00 98.25 184 GLY A CA 1
ATOM 1316 C C . GLY A 1 184 ? -17.782 5.393 1.864 1.00 98.25 184 GLY A C 1
ATOM 1317 O O . GLY A 1 184 ? -16.922 6.030 1.258 1.00 98.25 184 GLY A O 1
ATOM 1318 N N . ILE A 1 185 ? -18.067 4.119 1.567 1.00 98.25 185 ILE A N 1
ATOM 1319 C CA . ILE A 1 185 ? -17.436 3.381 0.461 1.00 98.25 185 ILE A CA 1
ATOM 1320 C C . ILE A 1 185 ? -17.814 4.009 -0.886 1.00 98.25 185 ILE A C 1
ATOM 1322 O O . ILE A 1 185 ? -16.941 4.224 -1.724 1.00 98.25 185 ILE A O 1
ATOM 1326 N N . GLY A 1 186 ? -19.089 4.352 -1.088 1.00 98.56 186 GLY A N 1
ATOM 1327 C CA . GLY A 1 186 ? -19.550 5.041 -2.294 1.00 98.56 186 GLY A CA 1
ATOM 1328 C C . GLY A 1 186 ? -18.844 6.383 -2.498 1.00 98.56 186 GLY A C 1
ATOM 1329 O O . GLY A 1 186 ? -18.345 6.654 -3.587 1.00 98.56 186 GLY A O 1
ATOM 1330 N N . ALA A 1 187 ? -18.715 7.184 -1.438 1.00 98.50 187 ALA A N 1
ATOM 1331 C CA . ALA A 1 187 ? -17.982 8.447 -1.467 1.00 98.50 187 ALA A CA 1
ATOM 1332 C C . ALA A 1 187 ? -16.504 8.244 -1.832 1.00 98.50 187 ALA A C 1
ATOM 1334 O O . ALA A 1 187 ? -15.980 8.977 -2.669 1.00 98.50 187 ALA A O 1
ATOM 1335 N N . TYR A 1 188 ? -15.846 7.227 -1.264 1.00 98.69 188 TYR A N 1
ATOM 1336 C CA . TYR A 1 188 ? -14.473 6.870 -1.629 1.00 98.69 188 TYR A CA 1
ATOM 1337 C C . TYR A 1 188 ? -14.343 6.558 -3.125 1.00 98.69 188 TYR A C 1
ATOM 1339 O O . TYR A 1 188 ? -13.490 7.135 -3.798 1.00 98.69 188 TYR A O 1
ATOM 1347 N N . VAL A 1 189 ? -15.210 5.690 -3.653 1.00 98.69 189 VAL A N 1
ATOM 1348 C CA . VAL A 1 189 ? -15.194 5.288 -5.068 1.00 98.69 189 VAL A CA 1
ATOM 1349 C C . VAL A 1 189 ? -15.413 6.488 -5.987 1.00 98.69 189 VAL A C 1
ATOM 1351 O O . VAL A 1 189 ? -14.658 6.664 -6.940 1.00 98.69 189 VAL A O 1
ATOM 1354 N N . VAL A 1 190 ? -16.398 7.339 -5.687 1.00 98.69 190 VAL A N 1
ATOM 1355 C CA . VAL A 1 190 ? -16.688 8.542 -6.482 1.00 98.69 190 VAL A CA 1
ATOM 1356 C C . VAL A 1 190 ? -15.501 9.503 -6.474 1.00 98.69 190 VAL A C 1
ATOM 1358 O O . VAL A 1 190 ? -15.072 9.945 -7.536 1.00 98.69 190 VAL A O 1
ATOM 1361 N N . LEU A 1 191 ? -14.925 9.797 -5.306 1.00 98.50 191 LEU A N 1
ATOM 1362 C CA . LEU A 1 191 ? -13.780 10.705 -5.198 1.00 98.50 191 LEU A CA 1
ATOM 1363 C C . LEU A 1 191 ? -12.558 10.176 -5.950 1.00 98.50 191 LEU A C 1
ATOM 1365 O O . LEU A 1 191 ? -11.921 10.926 -6.685 1.00 98.50 191 LEU A O 1
ATOM 1369 N N . VAL A 1 192 ? -12.250 8.884 -5.810 1.00 98.50 192 VAL A N 1
ATOM 1370 C CA . VAL A 1 192 ? -11.150 8.251 -6.548 1.00 98.50 192 VAL A CA 1
ATOM 1371 C C . VAL A 1 192 ? -11.397 8.304 -8.053 1.00 98.50 192 VAL A C 1
ATOM 1373 O O . VAL A 1 192 ? -10.479 8.652 -8.791 1.00 98.50 192 VAL A O 1
ATOM 1376 N N . ALA A 1 193 ? -12.615 8.014 -8.515 1.00 98.31 193 ALA A N 1
ATOM 1377 C CA . ALA A 1 193 ? -12.956 8.083 -9.933 1.00 98.31 193 ALA A CA 1
ATOM 1378 C C . ALA A 1 193 ? -12.782 9.505 -10.489 1.00 98.31 193 ALA A C 1
ATOM 1380 O O . ALA A 1 193 ? -12.170 9.681 -11.541 1.00 98.31 193 ALA A O 1
ATOM 1381 N N . LEU A 1 194 ? -13.240 10.527 -9.760 1.00 98.38 194 LEU A N 1
ATOM 1382 C CA . LEU A 1 194 ? -13.058 11.930 -10.142 1.00 98.38 194 LEU A CA 1
ATOM 1383 C C . LEU A 1 194 ? -11.575 12.312 -10.220 1.00 98.38 194 LEU A C 1
ATOM 1385 O O . LEU A 1 194 ? -11.145 12.903 -11.208 1.00 98.38 194 LEU A O 1
ATOM 1389 N N . VAL A 1 195 ? -10.773 11.918 -9.228 1.00 97.88 195 VAL A N 1
ATOM 1390 C CA . VAL A 1 195 ? -9.320 12.150 -9.241 1.00 97.88 195 VAL A CA 1
ATOM 1391 C C . VAL A 1 195 ? -8.665 11.440 -10.425 1.00 97.88 195 VAL A C 1
ATOM 1393 O O . VAL A 1 195 ? -7.856 12.043 -11.125 1.00 97.88 195 VAL A O 1
ATOM 1396 N N . MET A 1 196 ? -9.021 10.182 -10.696 1.00 96.94 196 MET A N 1
ATOM 1397 C CA . MET A 1 196 ? -8.488 9.429 -11.835 1.00 96.94 196 MET A CA 1
ATOM 1398 C C . MET A 1 196 ? -8.823 10.077 -13.181 1.00 96.94 196 MET A C 1
ATOM 1400 O O . MET A 1 196 ? -7.996 10.006 -14.092 1.00 96.94 196 MET A O 1
ATOM 1404 N N . LEU A 1 197 ? -10.000 10.697 -13.305 1.00 96.56 197 LEU A N 1
ATOM 1405 C CA . LEU A 1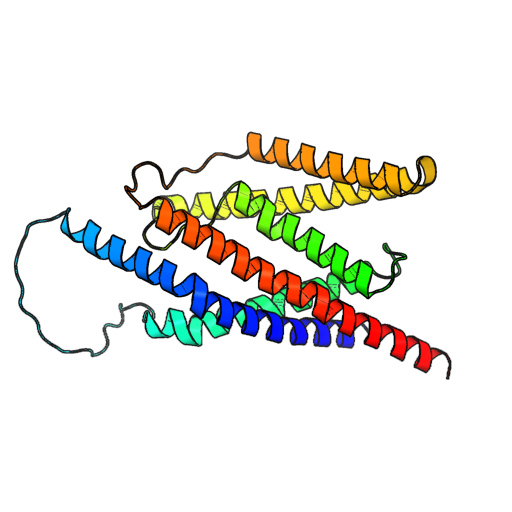 197 ? -10.412 11.441 -14.498 1.00 96.56 197 LEU A CA 1
ATOM 1406 C C . LEU A 1 197 ? -9.644 12.761 -14.653 1.00 96.56 197 LEU A C 1
ATOM 1408 O O . LEU A 1 197 ? -9.300 13.130 -15.770 1.00 96.56 197 LEU A O 1
ATOM 1412 N N . MET A 1 198 ? -9.356 13.456 -13.550 1.00 96.19 198 MET A N 1
ATOM 1413 C CA . MET A 1 198 ? -8.615 14.724 -13.560 1.00 96.19 198 MET A CA 1
ATOM 1414 C C . MET A 1 198 ? -7.106 14.546 -13.762 1.00 96.19 198 MET A C 1
ATOM 1416 O O . MET A 1 198 ? -6.446 15.412 -14.333 1.00 96.19 198 MET A O 1
ATOM 1420 N N . MET A 1 199 ? -6.542 13.446 -13.263 1.00 95.00 199 MET A N 1
ATOM 1421 C CA . MET A 1 199 ? -5.106 13.184 -13.316 1.00 95.00 199 MET A CA 1
ATOM 1422 C C . MET A 1 199 ? -4.639 12.852 -14.745 1.00 95.00 199 MET A C 1
ATOM 1424 O O . MET A 1 199 ? -5.311 12.085 -15.446 1.00 95.00 199 MET A O 1
ATOM 1428 N N . PRO A 1 200 ? -3.452 13.334 -15.167 1.00 94.62 200 PRO A N 1
ATOM 1429 C CA . PRO A 1 200 ? -2.947 13.105 -16.516 1.00 94.62 200 PRO A CA 1
ATOM 1430 C C . PRO A 1 200 ? -2.752 11.612 -16.784 1.00 94.62 200 PRO A C 1
ATOM 1432 O O . PRO A 1 200 ? -2.310 10.856 -15.913 1.00 94.62 200 PRO A O 1
ATOM 1435 N N . THR A 1 201 ? -3.083 11.179 -17.996 1.00 91.12 201 THR A N 1
ATOM 1436 C CA . THR A 1 201 ? -2.748 9.832 -18.466 1.00 91.12 201 THR A CA 1
ATOM 1437 C C . THR A 1 201 ? -1.324 9.856 -18.999 1.00 91.12 201 THR A C 1
ATOM 1439 O O . THR A 1 201 ? -0.994 10.681 -19.845 1.00 91.12 201 THR A O 1
ATOM 1442 N N . LEU A 1 202 ? -0.484 8.972 -18.466 1.00 87.56 202 LEU A N 1
ATOM 1443 C CA . LEU A 1 202 ? 0.898 8.809 -18.897 1.00 87.56 202 LEU A CA 1
ATOM 1444 C C . LEU A 1 202 ? 0.977 7.513 -19.691 1.00 87.56 202 LEU A C 1
ATOM 1446 O O . LEU A 1 202 ? 0.724 6.442 -19.137 1.00 87.56 202 LEU A O 1
ATOM 1450 N N . ASP A 1 203 ? 1.287 7.625 -20.978 1.00 84.06 203 ASP A N 1
ATOM 1451 C CA . ASP A 1 203 ? 1.424 6.479 -21.865 1.00 84.06 203 ASP A CA 1
ATOM 1452 C C . ASP A 1 203 ? 2.885 6.311 -22.278 1.00 84.06 203 ASP A C 1
ATOM 1454 O O . ASP A 1 203 ? 3.407 7.050 -23.105 1.00 84.06 203 ASP A O 1
ATOM 1458 N N . GLU A 1 204 ? 3.547 5.352 -21.637 1.00 80.94 204 GLU A N 1
ATOM 1459 C CA . GLU A 1 204 ? 4.917 4.937 -21.959 1.00 80.94 204 GLU A CA 1
ATOM 1460 C C . GLU A 1 204 ? 4.958 3.618 -22.736 1.00 80.94 204 GLU A C 1
ATOM 1462 O O . GLU A 1 204 ? 6.030 3.106 -23.048 1.00 80.94 204 GLU A O 1
ATOM 1467 N N . VAL A 1 205 ? 3.792 3.016 -22.983 1.00 82.56 205 VAL A N 1
ATOM 1468 C CA . VAL A 1 205 ? 3.691 1.678 -23.566 1.00 82.56 205 VAL A CA 1
ATOM 1469 C C . VAL A 1 205 ? 3.372 1.785 -25.047 1.00 82.56 205 VAL A C 1
ATOM 1471 O O . VAL A 1 205 ? 3.976 1.074 -25.856 1.00 82.56 205 VAL A O 1
ATOM 1474 N N . SER A 1 206 ? 2.446 2.667 -25.419 1.00 72.25 206 SER A N 1
ATOM 1475 C CA . SER A 1 206 ? 2.084 2.883 -26.814 1.00 72.25 206 SER A CA 1
ATOM 1476 C C . SER A 1 206 ? 3.280 3.445 -27.573 1.00 72.25 206 SER A C 1
ATOM 1478 O O . SER A 1 206 ? 3.782 4.520 -27.264 1.00 72.25 206 SER A O 1
ATOM 1480 N N . GLY A 1 207 ? 3.759 2.685 -28.557 1.00 71.75 207 GLY A N 1
ATOM 1481 C CA . GLY A 1 207 ? 4.957 3.017 -29.334 1.00 71.75 207 GLY A CA 1
ATOM 1482 C C . GLY A 1 207 ? 6.242 2.329 -28.866 1.00 71.75 207 GLY A C 1
ATOM 1483 O O . GLY A 1 207 ? 7.200 2.312 -29.626 1.00 71.75 207 GLY A O 1
ATOM 1484 N N . SER A 1 208 ? 6.258 1.687 -27.692 1.00 77.75 208 SER A N 1
ATOM 1485 C CA . SER A 1 208 ? 7.435 0.928 -27.226 1.00 77.75 208 SER A CA 1
ATOM 1486 C C . SER A 1 208 ? 7.663 -0.387 -27.985 1.00 77.75 208 SER A C 1
ATOM 1488 O O . SER A 1 208 ? 8.728 -0.981 -27.881 1.00 77.75 208 SER A O 1
ATOM 1490 N N . GLY A 1 209 ? 6.640 -0.901 -28.684 1.00 82.69 209 GLY A N 1
ATOM 1491 C CA . GLY A 1 209 ? 6.669 -2.245 -29.276 1.00 82.69 209 GLY A CA 1
ATOM 1492 C C . GLY A 1 209 ? 6.722 -3.381 -28.242 1.00 82.69 209 GLY A C 1
ATOM 1493 O O . GLY A 1 209 ? 6.815 -4.547 -28.624 1.00 82.69 209 GLY A O 1
ATOM 1494 N N . PHE A 1 210 ? 6.640 -3.070 -26.941 1.00 88.88 210 PHE A N 1
ATOM 1495 C CA . PHE A 1 210 ? 6.820 -4.049 -25.877 1.00 88.88 210 PHE A CA 1
ATOM 1496 C C . PHE A 1 210 ? 5.682 -5.090 -25.872 1.00 88.88 210 PHE A C 1
ATOM 1498 O O . PHE A 1 210 ? 4.503 -4.714 -25.892 1.00 88.88 210 PHE A O 1
ATOM 1505 N N . PRO A 1 211 ? 5.984 -6.401 -25.792 1.00 91.69 211 PRO A N 1
ATOM 1506 C CA . PRO A 1 211 ? 4.970 -7.449 -25.841 1.00 91.69 211 PRO A CA 1
ATOM 1507 C C . PRO A 1 211 ? 3.917 -7.318 -24.732 1.00 91.69 211 PRO A C 1
ATOM 1509 O O . PRO A 1 211 ? 4.218 -7.403 -23.537 1.00 91.69 211 PRO A O 1
ATOM 1512 N N . ALA A 1 212 ? 2.649 -7.190 -25.133 1.00 91.44 212 ALA A N 1
ATOM 1513 C CA . ALA A 1 212 ? 1.527 -6.997 -24.212 1.00 91.44 212 ALA A CA 1
ATOM 1514 C C . ALA A 1 212 ? 1.374 -8.141 -23.190 1.00 91.44 212 ALA A C 1
ATOM 1516 O O . ALA A 1 212 ? 1.029 -7.890 -22.035 1.00 91.44 212 ALA A O 1
ATOM 1517 N N . GLY A 1 213 ? 1.673 -9.384 -23.591 1.00 92.81 213 GLY A N 1
ATOM 1518 C CA . GLY A 1 213 ? 1.646 -10.549 -22.699 1.00 92.81 213 GLY A CA 1
ATOM 1519 C C . GLY A 1 213 ? 2.657 -10.433 -21.555 1.00 92.81 213 GLY A C 1
ATOM 1520 O O . GLY A 1 213 ? 2.277 -10.506 -20.389 1.00 92.81 213 GLY A O 1
ATOM 1521 N N . THR A 1 214 ? 3.922 -10.146 -21.875 1.00 92.44 214 THR A N 1
ATOM 1522 C CA . THR A 1 214 ? 4.986 -9.939 -20.876 1.00 92.44 214 THR A CA 1
ATOM 1523 C C . THR A 1 214 ? 4.671 -8.755 -19.958 1.00 92.44 214 THR A C 1
ATOM 1525 O O . THR A 1 214 ? 4.866 -8.834 -18.746 1.00 92.44 214 THR A O 1
ATOM 1528 N N . LEU A 1 215 ? 4.124 -7.663 -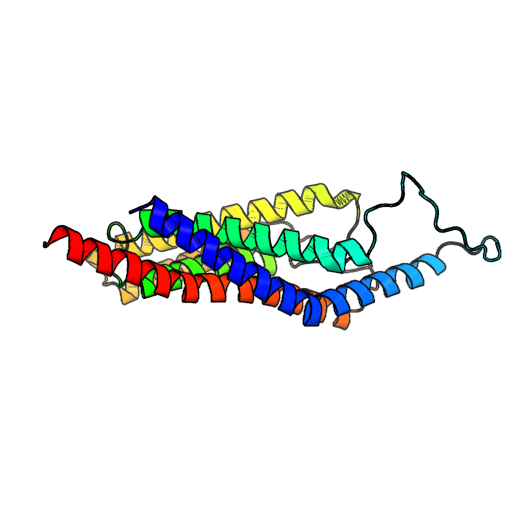20.509 1.00 93.75 215 LEU A N 1
ATOM 1529 C CA . LEU A 1 215 ? 3.714 -6.494 -19.726 1.00 93.75 215 LEU A CA 1
ATOM 1530 C C . LEU A 1 215 ? 2.622 -6.846 -18.710 1.00 93.75 215 LEU A C 1
ATOM 1532 O O . LEU A 1 215 ? 2.678 -6.422 -17.553 1.00 93.75 215 LEU A O 1
ATOM 1536 N N . TRP A 1 216 ? 1.624 -7.615 -19.142 1.00 94.62 216 TRP A N 1
ATOM 1537 C CA . TRP A 1 216 ? 0.542 -8.075 -18.283 1.00 94.62 216 TRP A CA 1
ATOM 1538 C C . TRP A 1 216 ? 1.053 -8.985 -17.164 1.00 94.62 216 TRP A C 1
ATOM 1540 O O . TRP A 1 216 ? 0.741 -8.748 -15.996 1.00 94.62 216 TRP A O 1
ATOM 1550 N N . GLU A 1 217 ? 1.881 -9.978 -17.496 1.00 96.31 217 GLU A N 1
ATOM 1551 C CA . GLU A 1 217 ? 2.475 -10.889 -16.514 1.00 96.31 217 GLU A CA 1
ATOM 1552 C C . GLU A 1 217 ? 3.321 -10.133 -15.479 1.00 96.31 217 GLU A C 1
ATOM 1554 O O . GLU A 1 217 ? 3.189 -10.375 -14.277 1.00 96.31 217 GLU A O 1
ATOM 1559 N N . PHE A 1 218 ? 4.123 -9.155 -15.914 1.00 96.19 218 PHE A N 1
ATOM 1560 C CA . PHE A 1 218 ? 4.896 -8.296 -15.016 1.00 96.19 218 PHE A CA 1
ATOM 1561 C C . PHE A 1 218 ? 4.003 -7.484 -14.067 1.00 96.19 218 PHE A C 1
ATOM 1563 O O . PHE A 1 218 ? 4.263 -7.413 -12.859 1.00 96.19 218 PHE A O 1
ATOM 1570 N N . ARG A 1 219 ? 2.935 -6.868 -14.589 1.00 96.56 219 ARG A N 1
ATOM 1571 C CA . ARG A 1 219 ? 1.987 -6.073 -13.791 1.00 96.56 219 ARG A CA 1
ATOM 1572 C C . ARG A 1 219 ? 1.250 -6.935 -12.777 1.00 96.56 219 ARG A C 1
ATOM 1574 O O . ARG A 1 219 ? 1.127 -6.538 -11.616 1.00 96.56 219 ARG A O 1
ATOM 1581 N N . LEU A 1 220 ? 0.818 -8.124 -13.189 1.00 97.69 220 LEU A N 1
ATOM 1582 C CA . LEU A 1 220 ? 0.159 -9.086 -12.315 1.00 97.69 220 LEU A CA 1
ATOM 1583 C C . LEU A 1 220 ? 1.105 -9.568 -11.209 1.00 97.69 220 LEU A C 1
ATOM 1585 O O . LEU A 1 220 ? 0.729 -9.539 -10.038 1.00 97.69 220 LEU A O 1
ATOM 1589 N N . ALA A 1 221 ? 2.345 -9.931 -11.551 1.00 97.69 221 ALA A N 1
ATOM 1590 C CA . ALA A 1 221 ? 3.359 -10.324 -10.575 1.00 97.69 221 ALA A CA 1
ATOM 1591 C C . ALA A 1 221 ? 3.656 -9.187 -9.584 1.00 97.69 221 ALA A C 1
ATOM 1593 O O . ALA A 1 221 ? 3.664 -9.405 -8.373 1.00 97.69 221 ALA A O 1
ATOM 1594 N N . SER A 1 222 ? 3.809 -7.954 -10.073 1.00 97.69 222 SER A N 1
ATOM 1595 C CA . SER A 1 222 ? 4.040 -6.762 -9.245 1.00 97.69 222 SER A CA 1
ATOM 1596 C C . SER A 1 222 ? 2.902 -6.500 -8.256 1.00 97.69 222 SER A C 1
ATOM 1598 O O . SER A 1 222 ? 3.148 -6.190 -7.086 1.00 97.69 222 SER A O 1
ATOM 1600 N N . LEU A 1 223 ? 1.649 -6.635 -8.703 1.00 98.12 223 LEU A N 1
ATOM 1601 C CA . LEU A 1 223 ? 0.476 -6.503 -7.842 1.00 98.12 223 LEU A CA 1
ATOM 1602 C C . LEU A 1 223 ? 0.419 -7.634 -6.808 1.00 98.12 223 LEU A C 1
ATOM 1604 O O . LEU A 1 223 ? 0.179 -7.372 -5.628 1.00 98.12 223 LEU A O 1
ATOM 1608 N N . ALA A 1 224 ? 0.687 -8.871 -7.228 1.00 98.19 224 ALA A N 1
ATOM 1609 C CA . ALA A 1 224 ? 0.658 -10.046 -6.366 1.00 98.19 224 ALA A CA 1
ATOM 1610 C C . ALA A 1 224 ? 1.729 -9.996 -5.263 1.00 98.19 224 ALA A C 1
ATOM 1612 O O . ALA A 1 224 ? 1.414 -10.276 -4.110 1.00 98.19 224 ALA A O 1
ATOM 1613 N N . ILE A 1 225 ? 2.954 -9.541 -5.562 1.00 98.38 225 ILE A N 1
ATOM 1614 C CA . ILE A 1 225 ? 4.015 -9.335 -4.555 1.00 98.38 225 ILE A CA 1
ATOM 1615 C C . ILE A 1 225 ? 3.527 -8.390 -3.450 1.00 98.38 225 ILE A C 1
ATOM 1617 O O . ILE A 1 225 ? 3.676 -8.674 -2.260 1.00 98.38 225 ILE A O 1
ATOM 1621 N N . ARG A 1 226 ? 2.891 -7.276 -3.830 1.00 98.19 226 ARG A N 1
ATOM 1622 C CA . ARG A 1 226 ? 2.328 -6.320 -2.867 1.00 98.19 226 ARG A CA 1
ATOM 1623 C C . ARG A 1 226 ? 1.165 -6.950 -2.096 1.00 98.19 226 ARG A C 1
ATOM 1625 O O . ARG A 1 226 ? 1.096 -6.795 -0.880 1.00 98.19 226 ARG A O 1
ATOM 1632 N N . ALA A 1 227 ? 0.291 -7.703 -2.762 1.00 98.50 227 ALA A N 1
ATOM 1633 C CA . ALA A 1 227 ? -0.818 -8.403 -2.115 1.00 98.50 227 ALA A CA 1
ATOM 1634 C C . ALA A 1 227 ? -0.337 -9.413 -1.057 1.00 98.50 227 ALA A C 1
ATOM 1636 O O . ALA A 1 227 ? -0.914 -9.461 0.028 1.00 98.50 227 ALA A O 1
ATOM 1637 N N . VAL A 1 228 ? 0.753 -10.148 -1.315 1.00 98.69 228 VAL A N 1
ATOM 1638 C CA . VAL A 1 228 ? 1.387 -11.049 -0.335 1.00 98.69 228 VAL A CA 1
ATOM 1639 C C . VAL A 1 228 ? 1.806 -10.280 0.916 1.00 98.69 228 VAL A C 1
ATOM 1641 O O . VAL A 1 228 ? 1.449 -10.688 2.021 1.00 98.69 228 VAL A O 1
ATOM 1644 N N . VAL A 1 229 ? 2.496 -9.142 0.764 1.00 98.69 229 VAL A N 1
ATOM 1645 C CA . VAL A 1 229 ? 2.914 -8.317 1.912 1.00 98.69 229 VAL A CA 1
ATOM 1646 C C . VAL A 1 229 ? 1.707 -7.906 2.753 1.00 98.69 229 VAL A C 1
ATOM 1648 O O . VAL A 1 229 ? 1.673 -8.153 3.959 1.00 98.69 229 VAL A O 1
ATOM 1651 N N . TRP A 1 230 ? 0.685 -7.329 2.123 1.00 98.75 230 TRP A N 1
ATOM 1652 C CA . TRP A 1 230 ? -0.501 -6.838 2.826 1.00 98.75 230 TRP A CA 1
ATOM 1653 C C . TRP A 1 230 ? -1.333 -7.958 3.464 1.00 98.75 230 TRP A C 1
ATOM 1655 O O . TRP A 1 230 ? -1.831 -7.778 4.577 1.00 98.75 230 TRP A O 1
ATOM 1665 N N . ALA A 1 231 ? -1.437 -9.126 2.826 1.00 98.69 231 ALA A N 1
ATOM 1666 C CA . ALA A 1 231 ? -2.122 -10.289 3.386 1.00 98.69 231 ALA A CA 1
ATOM 1667 C C . ALA A 1 231 ? -1.401 -10.830 4.630 1.00 98.69 231 ALA A C 1
ATOM 1669 O O . ALA A 1 231 ? -2.033 -11.057 5.667 1.00 98.69 231 ALA A O 1
ATOM 1670 N N . VAL A 1 232 ? -0.074 -10.983 4.564 1.00 98.69 232 VAL A N 1
ATOM 1671 C CA . VAL A 1 232 ? 0.736 -11.457 5.697 1.00 98.69 232 VAL A CA 1
ATOM 1672 C C . VAL A 1 232 ? 0.683 -10.461 6.850 1.00 98.69 232 VAL A C 1
ATOM 1674 O O . VAL A 1 232 ? 0.503 -10.870 7.997 1.00 98.69 232 VAL A O 1
ATOM 1677 N N . LEU A 1 233 ? 0.766 -9.159 6.564 1.00 98.62 233 LEU A N 1
ATOM 1678 C CA . LEU A 1 233 ? 0.602 -8.119 7.575 1.00 98.62 233 LEU A CA 1
ATOM 1679 C C . LEU A 1 233 ? -0.794 -8.176 8.211 1.00 98.62 233 LEU A C 1
ATOM 1681 O O . LEU A 1 233 ? -0.897 -8.262 9.432 1.00 98.62 233 LEU A O 1
ATOM 1685 N N . GLY A 1 234 ? -1.868 -8.201 7.418 1.00 98.25 234 GLY A N 1
ATOM 1686 C CA . GLY A 1 234 ? -3.244 -8.229 7.925 1.00 98.25 234 GLY A CA 1
ATOM 1687 C C . GLY A 1 234 ? -3.540 -9.436 8.821 1.00 98.25 234 GLY A C 1
ATOM 1688 O O . GLY A 1 234 ? -4.094 -9.290 9.913 1.00 98.25 234 GLY A O 1
ATOM 1689 N N . ILE A 1 235 ? -3.124 -10.630 8.397 1.00 98.19 235 ILE A N 1
ATOM 1690 C CA . ILE A 1 235 ? -3.368 -11.878 9.132 1.00 98.19 235 ILE A CA 1
ATOM 1691 C C . ILE A 1 235 ? -2.392 -12.012 10.307 1.00 98.19 235 ILE A C 1
ATOM 1693 O O . ILE A 1 235 ? -2.805 -12.174 11.460 1.00 98.19 235 ILE A O 1
ATOM 1697 N N . GLY A 1 236 ? -1.090 -11.925 10.029 1.00 98.12 236 GLY A N 1
ATOM 1698 C CA . GLY A 1 236 ? -0.026 -12.161 11.000 1.00 98.12 236 GLY A CA 1
ATOM 1699 C C . GLY A 1 236 ? -0.029 -11.128 12.121 1.00 98.12 236 GLY A C 1
ATOM 1700 O O . GLY A 1 236 ? -0.015 -11.495 13.301 1.00 98.12 236 GLY A O 1
ATOM 1701 N N . PHE A 1 237 ? -0.128 -9.839 11.781 1.00 98.31 237 PHE A N 1
ATOM 1702 C CA . PHE A 1 237 ? -0.170 -8.787 12.791 1.00 98.31 237 PHE A CA 1
ATOM 1703 C C . PHE A 1 237 ? -1.505 -8.793 13.535 1.00 98.31 237 PHE A C 1
ATOM 1705 O O . PHE A 1 237 ? -1.510 -8.587 14.745 1.00 98.31 237 PHE A O 1
ATOM 1712 N N . GLY A 1 238 ? -2.618 -9.135 12.878 1.00 97.06 238 GLY A N 1
ATOM 1713 C CA . GLY A 1 238 ? -3.916 -9.286 13.540 1.00 97.06 238 GLY A CA 1
ATOM 1714 C C . GLY A 1 238 ? -3.873 -10.314 14.675 1.00 97.06 238 GLY A C 1
ATOM 1715 O O . GLY A 1 238 ? -4.290 -10.025 15.801 1.00 97.06 238 GLY A O 1
ATOM 1716 N N . ILE A 1 239 ? -3.308 -11.498 14.411 1.00 97.06 239 ILE A N 1
ATOM 1717 C CA . ILE A 1 239 ? -3.109 -12.552 15.422 1.00 97.06 239 ILE A CA 1
ATOM 1718 C C . ILE A 1 239 ? -2.166 -12.066 16.531 1.00 97.06 239 ILE A C 1
ATOM 1720 O O . ILE A 1 239 ? -2.427 -12.267 17.723 1.00 97.06 239 ILE A O 1
ATOM 1724 N N . ALA A 1 240 ? -1.062 -11.421 16.152 1.00 96.31 240 ALA A N 1
ATOM 1725 C CA . ALA A 1 240 ? -0.052 -10.941 17.083 1.00 96.31 240 ALA A CA 1
ATOM 1726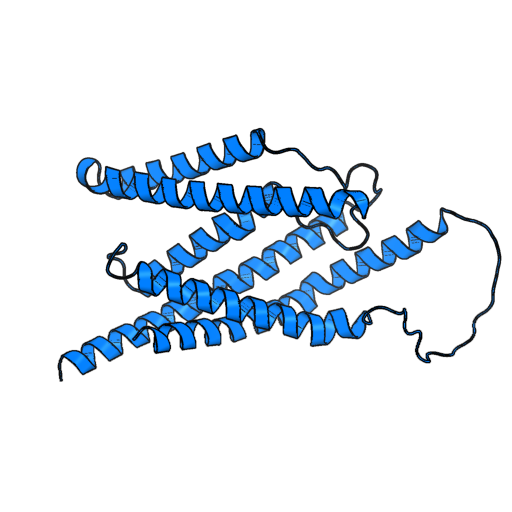 C C . ALA A 1 240 ? -0.594 -9.849 18.022 1.00 96.31 240 ALA A C 1
ATOM 1728 O O . ALA A 1 240 ? -0.337 -9.910 19.228 1.00 96.31 240 ALA A O 1
ATOM 1729 N N . ALA A 1 241 ? -1.359 -8.893 17.495 1.00 95.62 241 ALA A N 1
ATOM 1730 C CA . ALA A 1 241 ? -1.947 -7.773 18.220 1.00 95.62 241 ALA A CA 1
ATOM 1731 C C . ALA A 1 241 ? -2.998 -8.236 19.234 1.00 95.62 241 ALA A C 1
ATOM 1733 O O . ALA A 1 241 ? -2.967 -7.809 20.390 1.00 95.62 241 ALA A O 1
ATOM 1734 N N . GLU A 1 242 ? -3.875 -9.170 18.854 1.00 94.19 242 GLU A N 1
ATOM 1735 C CA . GLU A 1 242 ? -4.872 -9.716 19.780 1.00 94.19 242 GLU A CA 1
ATOM 1736 C C . GLU A 1 242 ? -4.210 -10.399 20.984 1.00 94.19 242 GLU A C 1
ATOM 1738 O O . GLU A 1 242 ? -4.611 -10.175 22.125 1.00 94.19 242 GLU A O 1
ATOM 1743 N N . ARG A 1 243 ? -3.127 -11.154 20.756 1.00 92.25 243 ARG A N 1
ATOM 1744 C CA . ARG A 1 243 ? -2.353 -11.775 21.841 1.00 92.25 243 ARG A CA 1
ATOM 1745 C C . ARG A 1 243 ? -1.678 -10.751 22.761 1.00 92.25 243 ARG A C 1
ATOM 1747 O O . ARG A 1 243 ? -1.496 -11.055 23.935 1.00 92.25 243 ARG A O 1
ATOM 1754 N N . VAL A 1 244 ? -1.249 -9.584 22.257 1.00 92.44 244 VAL A N 1
ATOM 1755 C CA . VAL A 1 244 ? -0.685 -8.515 23.116 1.00 92.44 244 VAL A CA 1
ATOM 1756 C C . VAL A 1 244 ? -1.766 -7.972 24.036 1.00 92.44 244 VAL A C 1
ATOM 1758 O O . VAL A 1 244 ? -1.573 -7.911 25.247 1.00 92.44 244 VAL A O 1
ATOM 1761 N N . LEU A 1 245 ? -2.903 -7.593 23.455 1.00 91.00 245 LEU A N 1
ATOM 1762 C CA . LEU A 1 245 ? -3.983 -6.928 24.177 1.00 91.00 245 LEU A CA 1
ATOM 1763 C C . LEU A 1 245 ? -4.640 -7.861 25.202 1.00 91.00 245 LEU A C 1
ATOM 1765 O O . LEU A 1 245 ? -4.897 -7.438 26.324 1.00 91.00 245 LEU A O 1
ATOM 1769 N N . ALA A 1 246 ? -4.816 -9.146 24.872 1.00 88.88 246 ALA A N 1
ATOM 1770 C CA . ALA A 1 246 ? -5.322 -10.139 25.819 1.00 88.88 246 ALA A CA 1
ATOM 1771 C C . ALA A 1 246 ? -4.410 -10.290 27.052 1.00 88.88 246 ALA A C 1
ATOM 1773 O O . ALA A 1 246 ? -4.894 -10.291 28.181 1.00 88.88 246 ALA A O 1
ATOM 1774 N N . ARG A 1 247 ? -3.084 -10.351 26.858 1.00 83.94 247 ARG A N 1
ATOM 1775 C CA . ARG A 1 247 ? -2.118 -10.458 27.969 1.00 83.94 247 ARG A CA 1
ATOM 1776 C C . ARG A 1 247 ? -2.085 -9.207 28.843 1.00 83.94 247 ARG A C 1
ATOM 1778 O O . ARG A 1 247 ? -2.030 -9.329 30.061 1.00 83.94 247 ARG A O 1
ATOM 1785 N N . GLY A 1 248 ? -2.158 -8.023 28.237 1.00 77.06 248 GLY A N 1
ATOM 1786 C CA . GLY A 1 248 ? -2.200 -6.766 28.984 1.00 77.06 248 GLY A CA 1
ATOM 1787 C C . GLY A 1 248 ? -3.435 -6.643 29.880 1.00 77.06 248 GLY A C 1
ATOM 1788 O O . GLY A 1 248 ? -3.321 -6.210 31.021 1.00 77.06 248 GLY A O 1
ATOM 1789 N N . ASN A 1 249 ? -4.594 -7.110 29.407 1.00 76.12 249 ASN A N 1
ATOM 1790 C CA . ASN A 1 249 ? -5.820 -7.127 30.209 1.00 76.12 249 ASN A CA 1
ATOM 1791 C C . ASN A 1 249 ? -5.746 -8.093 31.399 1.00 76.12 249 ASN A C 1
ATOM 1793 O O . ASN A 1 249 ? -6.372 -7.836 32.421 1.00 76.12 249 ASN A O 1
ATOM 1797 N N . HIS A 1 250 ? -5.003 -9.198 31.278 1.00 69.69 250 HIS A N 1
ATOM 1798 C CA . HIS A 1 250 ? -4.790 -10.129 32.390 1.00 69.69 250 HIS A CA 1
ATOM 1799 C C . HIS A 1 250 ? -3.858 -9.530 33.450 1.00 69.69 250 HIS A C 1
ATOM 1801 O O . HIS A 1 250 ? -4.141 -9.650 34.634 1.00 69.69 250 HIS A O 1
ATOM 1807 N N . GLN A 1 251 ? -2.789 -8.843 33.035 1.00 66.38 251 GLN A N 1
ATOM 1808 C CA . GLN A 1 251 ? -1.855 -8.182 33.955 1.00 66.38 251 GLN A CA 1
ATOM 1809 C C . GLN A 1 251 ? -2.473 -6.988 34.689 1.00 66.38 251 GLN A C 1
ATOM 1811 O O . GLN A 1 251 ? -2.106 -6.732 35.821 1.00 66.38 251 GLN A O 1
ATOM 1816 N N . ALA A 1 252 ? -3.414 -6.269 34.071 1.00 66.50 252 ALA A N 1
ATOM 1817 C CA . ALA A 1 252 ? -4.110 -5.156 34.720 1.00 66.50 252 ALA A CA 1
ATOM 1818 C C . ALA A 1 252 ? -5.176 -5.596 35.747 1.00 66.50 252 ALA A C 1
ATOM 1820 O O . ALA A 1 252 ? -5.734 -4.751 36.440 1.00 66.50 252 ALA A O 1
ATOM 1821 N N . ARG A 1 253 ? -5.515 -6.892 35.792 1.00 61.91 253 ARG A N 1
ATOM 1822 C CA . ARG A 1 253 ? -6.529 -7.471 36.691 1.00 61.91 253 ARG A CA 1
ATOM 1823 C C . ARG A 1 253 ? -5.934 -8.286 37.846 1.00 61.91 253 ARG A C 1
ATOM 1825 O O . ARG A 1 253 ? -6.703 -8.711 38.702 1.00 61.91 253 ARG A O 1
ATOM 1832 N N . ALA A 1 254 ? -4.628 -8.544 37.820 1.00 55.88 254 ALA A N 1
ATOM 1833 C CA . ALA A 1 254 ? -3.873 -9.241 38.861 1.00 55.88 254 ALA A CA 1
ATOM 1834 C C . ALA A 1 254 ? -3.163 -8.217 39.750 1.00 55.88 254 ALA A C 1
ATOM 1836 O O . ALA A 1 254 ? -3.055 -8.491 40.963 1.00 55.88 254 ALA A O 1
#

Radius of gyration: 22.62 Å; Cα contacts (8 Å, |Δi|>4): 274; chains: 1; bounding box: 67×32×77 Å

Sequence (254 aa):
MMGQLLLRGMLVGILAGLLAFGFARVFGEPQVARAVALEGEGGHHHGEAEAGEHDHDAAHDPGAGISRGTQAGIGLLTGTTVYGVALGGVLALVFAGVQGRLSALRPRATVALLALGGFVALVLVPGLKYPANPPAVGSPETIGIRTATFFMMLLFSVGAMILGVMIARHLTAAHGAWTAWLVGIGAYVVLVALVMLMMPTLDEVSGSGFPAGTLWEFRLASLAIRAVVWAVLGIGFGIAAERVLARGNHQARA

Foldseek 3Di:
DLVLLLVLLLVLLQVLLQVLLVLCLVQAVVLLVVLVVVLVVVVVVPDDDDDDDDDDDPDDDVPDPDDPCCCNPVVSSVVSNVRSSVVSNVLSVVLVVCPPPPDPDQLLVSLLVSLVLCCVLLPVLLCVLQNDFHPLFDDPVCPVVSVVLSVVSSVQSVVLLVQLSVQLVVCCVPPNNVVSNVSSVVSSVVSSVVSSVVRDRDDRPVPSPDDPVSRVSNRVSVSVSSVSSSVSSSRSSSVSVSVVVVVVVVVVVD